Protein AF-A0A822CWB9-F1 (afdb_monomer)

Secondary structure (DSSP, 8-state):
-------SHHHHHHHHHHHHHHHHHHHHHHHHHHHHHHHHHHHHHHHHHHHHHHHHHHHHS-------------------------------------------------------PPPHHHHHHHHHHHHHHHHHHHHHHHHHHHHHHHHHHHHHHHHHHHHHHHHHHHHHHHHHHHHTB-TTT--B-HHHHHHHHHHHHHHHHHHHHHHHHHHHHHHHHHHHHHHHHHHHHHHHHTS-HHHHHHHHHHHHHHHHHHHHHHHHHHHHHHHHHHHHHHHHHHHHHHHHHHHHHHHHHHHHHHHHHHHHHHHHHHHHHHHHHHHHT-

pLDDT: mean 78.19, std 22.66, range [27.33, 98.06]

Foldseek 3Di:
DDDDDDDDDPPVVVVVVVVVVVVVVVVVVVVVVVVVVVVVVVVVVVLVVLVVVLVVVVVVPPPPDDDDDDDDDDDDDDDDDDDDDDDDDDDDDDDDDDDDDDDDDDDDPPPDPPPVDDDPVRSVVSNVVSVVVVVVVVVVVVVVVVVVVVVVVVVVVVVVVVVVVVVVVVVVLVVQQVVQQDPPPRDGNVVSNVVVVVVVVVVVVVVVVVVVVVVVVVVVVVVVVVVVVVVVVVVVCVVDVVVVVVVVVVVVVVVVVVVVVVVVVVVVVVVVVVVVVVVVVVVVVVVVVVVVVVVVVVVVVVVVVVVVVVVVVVVVVVVVVVVVVD

Mean predicted aligned error: 20.59 Å

Structure (mmCIF, N/CA/C/O backbone):
data_AF-A0A822CWB9-F1
#
_entry.id   AF-A0A822CWB9-F1
#
loop_
_atom_site.group_PDB
_atom_site.id
_atom_site.type_symbol
_atom_site.label_atom_id
_atom_site.label_alt_id
_atom_site.label_comp_id
_atom_site.label_asym_id
_atom_site.label_entity_id
_atom_site.label_seq_id
_atom_site.pdbx_PDB_ins_code
_atom_site.Cartn_x
_atom_site.Cartn_y
_atom_site.Cartn_z
_atom_site.occupancy
_atom_site.B_iso_or_equiv
_atom_site.auth_seq_id
_atom_site.auth_comp_id
_atom_site.auth_asym_id
_atom_site.auth_atom_id
_atom_site.pdbx_PDB_model_num
ATOM 1 N N . MET A 1 1 ? -15.144 106.712 17.026 1.00 40.19 1 MET A N 1
ATOM 2 C CA . MET A 1 1 ? -16.580 106.399 16.888 1.00 40.19 1 MET A CA 1
ATOM 3 C C . MET A 1 1 ? -16.705 105.141 16.053 1.00 40.19 1 MET A C 1
ATOM 5 O O . MET A 1 1 ? -16.088 105.119 14.999 1.00 40.19 1 MET A O 1
ATOM 9 N N . ALA A 1 2 ? -17.507 104.188 16.542 1.00 40.19 2 ALA A N 1
ATOM 10 C CA . ALA A 1 2 ? -18.110 103.062 15.820 1.00 40.19 2 ALA A CA 1
ATOM 11 C C . ALA A 1 2 ? -17.114 102.016 15.265 1.00 40.19 2 ALA A C 1
ATOM 13 O O . ALA A 1 2 ? -16.393 102.279 14.313 1.00 40.19 2 ALA A O 1
ATOM 14 N N . GLU A 1 3 ? -16.932 100.838 15.875 1.00 38.22 3 GLU A N 1
ATOM 15 C CA . GLU A 1 3 ? -17.938 99.770 16.052 1.00 38.22 3 GLU A CA 1
ATOM 16 C C . GLU A 1 3 ? -18.858 99.627 14.841 1.00 38.22 3 GLU A C 1
ATOM 18 O O . GLU A 1 3 ? -19.760 100.436 14.663 1.00 38.22 3 GLU A O 1
ATOM 23 N N . ALA A 1 4 ? -18.684 98.559 14.063 1.00 38.50 4 ALA A N 1
ATOM 24 C CA . ALA A 1 4 ? -19.786 97.657 13.733 1.00 38.50 4 ALA A CA 1
ATOM 25 C C . ALA A 1 4 ? -19.327 96.534 12.793 1.00 38.50 4 ALA A C 1
ATOM 27 O O . ALA A 1 4 ? -19.032 96.767 11.628 1.00 38.50 4 ALA A O 1
ATOM 28 N N . ARG A 1 5 ? -19.453 95.314 13.329 1.00 41.84 5 ARG A N 1
ATOM 29 C CA . ARG A 1 5 ? -19.978 94.110 12.662 1.00 41.84 5 ARG A CA 1
ATOM 30 C C . ARG A 1 5 ? -19.014 93.407 11.696 1.00 41.84 5 ARG A C 1
ATOM 32 O O . ARG A 1 5 ? -18.751 93.879 10.604 1.00 41.84 5 ARG A O 1
ATOM 39 N N . SER A 1 6 ? -18.365 92.307 12.095 1.00 49.97 6 SER A N 1
ATOM 40 C CA . SER A 1 6 ? -18.937 91.019 12.552 1.00 49.97 6 SER A CA 1
ATOM 41 C C . SER A 1 6 ? -19.916 90.420 11.541 1.00 49.97 6 SER A C 1
ATOM 43 O O . SER A 1 6 ? -20.782 91.122 11.035 1.00 49.97 6 SER A O 1
ATOM 45 N N . SER A 1 7 ? -19.754 89.110 11.332 1.00 46.94 7 SER A N 1
ATOM 46 C CA . SER A 1 7 ? -20.596 88.165 10.591 1.00 46.94 7 SER A CA 1
ATOM 47 C C . SER A 1 7 ? -20.609 88.284 9.063 1.00 46.94 7 SER A C 1
ATOM 49 O O . SER A 1 7 ? -21.563 88.832 8.529 1.00 46.94 7 SER A O 1
ATOM 51 N N . PHE A 1 8 ? -19.632 87.685 8.355 1.00 45.88 8 PHE A N 1
ATOM 52 C CA . PHE A 1 8 ? -19.993 86.937 7.129 1.00 45.88 8 PHE A CA 1
ATOM 53 C C . PHE A 1 8 ? -18.964 85.939 6.553 1.00 45.88 8 PHE A C 1
ATOM 55 O O . PHE A 1 8 ? -19.374 85.056 5.812 1.00 45.88 8 PHE A O 1
ATOM 62 N N . SER A 1 9 ? -17.660 85.982 6.864 1.00 46.41 9 SER A N 1
ATOM 63 C CA . SER A 1 9 ? -16.695 85.114 6.140 1.00 46.41 9 SER A CA 1
ATOM 64 C C . SER A 1 9 ? -16.386 83.749 6.780 1.00 46.41 9 SER A C 1
ATOM 66 O O . SER A 1 9 ? -15.655 82.958 6.191 1.00 46.41 9 SER A O 1
ATOM 68 N N . GLY A 1 10 ? -16.939 83.446 7.961 1.00 45.72 10 GLY A N 1
ATOM 69 C CA . GLY A 1 10 ? -16.688 82.183 8.676 1.00 45.72 10 GLY A CA 1
ATOM 70 C C . GLY A 1 10 ? -17.641 81.028 8.339 1.00 45.72 10 GLY A C 1
ATOM 71 O O . GLY A 1 10 ? -17.259 79.879 8.520 1.00 45.72 10 GLY A O 1
ATOM 72 N N . SER A 1 11 ? -18.850 81.313 7.830 1.00 48.12 11 SER A N 1
ATOM 73 C CA . SER A 1 11 ? -19.841 80.273 7.483 1.00 48.12 11 SER A CA 1
ATOM 74 C C . SER A 1 11 ? -19.450 79.557 6.197 1.00 48.12 11 SER A C 1
ATOM 76 O O . SER A 1 11 ? -19.350 78.340 6.177 1.00 48.12 11 SER A O 1
ATOM 78 N N . SER A 1 12 ? -19.095 80.314 5.153 1.00 50.25 12 SER A N 1
ATOM 79 C CA . SER A 1 12 ? -18.842 79.735 3.831 1.00 50.25 12 SER A CA 1
ATOM 80 C C . SER A 1 12 ? -17.604 78.835 3.792 1.00 50.25 12 SER A C 1
ATOM 82 O O . SER A 1 12 ? -17.641 77.816 3.124 1.00 50.25 12 SER A O 1
ATOM 84 N N . SER A 1 13 ? -16.531 79.150 4.528 1.00 49.28 13 SER A N 1
ATOM 85 C CA . SER A 1 13 ? -15.325 78.302 4.548 1.00 49.28 13 SER A CA 1
ATOM 86 C C . SER A 1 13 ? -15.520 77.032 5.388 1.00 49.28 13 SER A C 1
ATOM 88 O O . SER A 1 13 ? -15.039 75.967 5.017 1.00 49.28 13 SER A O 1
ATOM 90 N N . ALA A 1 14 ? -16.272 77.120 6.493 1.00 51.09 14 ALA A N 1
ATOM 91 C CA . ALA A 1 14 ? -16.605 75.963 7.322 1.00 51.09 14 ALA A CA 1
ATOM 92 C C . ALA A 1 14 ? -17.642 75.048 6.649 1.00 51.09 14 ALA A C 1
ATOM 94 O O . ALA A 1 14 ? -17.515 73.836 6.746 1.00 51.09 14 ALA A O 1
ATOM 95 N N . GLU A 1 15 ? -18.615 75.602 5.920 1.00 52.41 15 GLU A N 1
ATOM 96 C CA . GLU A 1 15 ? -19.582 74.842 5.114 1.00 52.41 15 GLU A CA 1
ATOM 97 C C . GLU A 1 15 ? -18.941 74.232 3.862 1.00 52.41 15 GLU A C 1
ATOM 99 O O . GLU A 1 15 ? -19.319 73.136 3.471 1.00 52.41 15 GLU A O 1
ATOM 104 N N . HIS A 1 16 ? -17.936 74.880 3.261 1.00 53.56 16 HIS A N 1
ATOM 105 C CA . HIS A 1 16 ? -17.211 74.325 2.114 1.00 53.56 16 HIS A CA 1
ATOM 106 C C . HIS A 1 16 ? -16.195 73.251 2.533 1.00 53.56 16 HIS A C 1
ATOM 108 O O . HIS A 1 16 ? -16.043 72.266 1.823 1.00 53.56 16 HIS A O 1
ATOM 114 N N . LEU A 1 17 ? -15.540 73.389 3.693 1.00 51.84 17 LEU A N 1
ATOM 115 C CA . LEU A 1 17 ? -14.699 72.334 4.279 1.00 51.84 17 LEU A CA 1
ATOM 116 C C . LEU A 1 17 ? -15.533 71.178 4.841 1.00 51.84 17 LEU A C 1
ATOM 118 O O . LEU A 1 17 ? -15.123 70.032 4.714 1.00 51.84 17 LEU A O 1
ATOM 122 N N . ALA A 1 18 ? -16.705 71.453 5.422 1.00 53.16 18 ALA A N 1
ATOM 123 C CA . ALA A 1 18 ? -17.653 70.415 5.815 1.00 53.16 18 ALA A CA 1
ATOM 124 C C . ALA A 1 18 ? -18.262 69.726 4.589 1.00 53.16 18 ALA A C 1
ATOM 126 O O . ALA A 1 18 ? -18.406 68.517 4.615 1.00 53.16 18 ALA A O 1
ATOM 127 N N . GLY A 1 19 ? -18.558 70.459 3.511 1.00 55.12 19 GLY A N 1
ATOM 128 C CA . GLY A 1 19 ? -19.025 69.908 2.238 1.00 55.12 19 GLY A CA 1
ATOM 129 C C . GLY A 1 19 ? -17.980 69.028 1.556 1.00 55.12 19 GLY A C 1
ATOM 130 O O . GLY A 1 19 ? -18.315 67.927 1.154 1.00 55.12 19 GLY A O 1
ATOM 131 N N . VAL A 1 20 ? -16.710 69.450 1.530 1.00 55.88 20 VAL A N 1
ATOM 132 C CA . VAL A 1 20 ? -15.591 68.645 1.002 1.00 55.88 20 VAL A CA 1
ATOM 133 C C . VAL A 1 20 ? -15.298 67.435 1.893 1.00 55.88 20 VAL A C 1
ATOM 135 O O . VAL A 1 20 ? -15.064 66.356 1.374 1.00 55.88 20 VAL A O 1
ATOM 138 N N . ALA A 1 21 ? -15.374 67.565 3.222 1.00 55.56 21 ALA A N 1
ATOM 139 C CA . ALA A 1 21 ? -15.230 66.424 4.131 1.00 55.56 21 ALA A CA 1
ATOM 140 C C . ALA A 1 21 ? -16.421 65.447 4.057 1.00 55.56 21 ALA A C 1
ATOM 142 O O . ALA A 1 21 ? -16.250 64.258 4.311 1.00 55.56 21 ALA A O 1
ATOM 143 N N . ASN A 1 22 ? -17.620 65.936 3.723 1.00 56.06 22 ASN A N 1
ATOM 144 C CA . ASN A 1 22 ? -18.819 65.118 3.533 1.00 56.06 22 ASN A CA 1
ATOM 145 C C . ASN A 1 22 ? -18.829 64.454 2.143 1.00 56.06 22 ASN A C 1
ATOM 147 O O . ASN A 1 22 ? -19.230 63.304 2.042 1.00 56.06 22 ASN A O 1
ATOM 151 N N . GLU A 1 23 ? -18.315 65.126 1.107 1.00 59.59 23 GLU A N 1
ATOM 152 C CA . GLU A 1 23 ? -18.051 64.546 -0.220 1.00 59.59 23 GLU A CA 1
ATOM 153 C C . GLU A 1 23 ? -16.916 63.512 -0.173 1.00 59.59 23 GLU A C 1
ATOM 155 O O . GLU A 1 23 ? -17.059 62.439 -0.744 1.00 59.59 23 GLU A O 1
ATOM 160 N N . GLU A 1 24 ? -15.825 63.763 0.562 1.00 60.03 24 GLU A N 1
ATOM 161 C CA . GLU A 1 24 ? -14.761 62.771 0.787 1.00 60.03 24 GLU A CA 1
ATOM 162 C C . GLU A 1 24 ? -15.264 61.568 1.604 1.00 60.03 24 GLU A C 1
ATOM 164 O O . GLU A 1 24 ? -14.861 60.436 1.340 1.00 60.03 24 GLU A O 1
ATOM 169 N N . ALA A 1 25 ? -16.155 61.778 2.580 1.00 62.06 25 ALA A N 1
ATOM 170 C CA . ALA A 1 25 ? -16.783 60.688 3.328 1.00 62.06 25 ALA A CA 1
ATOM 171 C C . ALA A 1 25 ? -17.739 59.857 2.451 1.00 62.06 25 ALA A C 1
ATOM 173 O O . ALA A 1 25 ? -17.701 58.625 2.521 1.00 62.06 25 ALA A O 1
ATOM 174 N N . ASP A 1 26 ? -18.531 60.511 1.596 1.00 74.06 26 ASP A N 1
ATOM 175 C CA . ASP A 1 26 ? -19.413 59.857 0.624 1.00 74.06 26 ASP A CA 1
ATOM 176 C C . ASP A 1 26 ? -18.608 59.096 -0.448 1.00 74.06 26 ASP A C 1
ATOM 178 O O . ASP A 1 26 ? -18.966 57.970 -0.796 1.00 74.06 26 ASP A O 1
ATOM 182 N N . ASP A 1 27 ? -17.482 59.640 -0.923 1.00 77.81 27 ASP A N 1
ATOM 183 C CA . ASP A 1 27 ? -16.586 58.975 -1.881 1.00 77.81 27 ASP A CA 1
ATOM 184 C C . ASP A 1 27 ? -15.899 57.745 -1.268 1.00 77.81 27 ASP A C 1
ATOM 186 O O . ASP A 1 27 ? -15.764 56.706 -1.926 1.00 77.81 27 ASP A O 1
ATOM 190 N N . VAL A 1 28 ? -15.512 57.815 0.011 1.00 82.00 28 VAL A N 1
ATOM 191 C CA . VAL A 1 28 ? -14.971 56.666 0.753 1.00 82.00 28 VAL A CA 1
ATOM 192 C C . VAL A 1 28 ? -16.037 55.582 0.940 1.00 82.00 28 VAL A C 1
ATOM 194 O O . VAL A 1 28 ? -15.739 54.398 0.752 1.00 82.00 28 VAL A O 1
ATOM 197 N N . GLU A 1 29 ? -17.281 55.947 1.265 1.00 83.31 29 GLU A N 1
ATOM 198 C CA . GLU A 1 29 ? -18.390 54.990 1.367 1.00 83.31 29 GLU A CA 1
ATOM 199 C C . GLU A 1 29 ? -18.717 54.362 -0.000 1.00 83.31 29 GLU A C 1
ATOM 201 O O . GLU A 1 29 ? -18.938 53.148 -0.104 1.00 83.31 29 GLU A O 1
ATOM 206 N N . LEU A 1 30 ? -18.663 55.155 -1.075 1.00 84.31 30 LEU A N 1
ATOM 207 C CA . LEU A 1 30 ? -18.867 54.689 -2.442 1.00 84.31 30 LEU A CA 1
ATOM 208 C C . LEU A 1 30 ? -17.771 53.705 -2.870 1.00 84.31 30 LEU A C 1
ATOM 210 O O . LEU A 1 30 ? -18.088 52.660 -3.437 1.00 84.31 30 LEU A O 1
ATOM 214 N N . HIS A 1 31 ? -16.503 53.986 -2.557 1.00 84.50 31 HIS A N 1
ATOM 215 C CA . HIS A 1 31 ? -15.379 53.083 -2.825 1.00 84.50 31 HIS A CA 1
ATOM 216 C C . HIS A 1 31 ? -15.497 51.759 -2.069 1.00 84.50 31 HIS A C 1
ATOM 218 O O . HIS A 1 31 ? -15.332 50.698 -2.670 1.00 84.50 31 HIS A O 1
ATOM 224 N N . GLN A 1 32 ? -15.860 51.790 -0.785 1.00 87.88 32 GLN A N 1
ATOM 225 C CA . GLN A 1 32 ? -16.099 50.565 -0.013 1.00 87.88 32 GLN A CA 1
ATOM 226 C C . GLN A 1 32 ? -17.244 49.734 -0.603 1.00 87.88 32 GLN A C 1
ATOM 228 O O . GLN A 1 32 ? -17.191 48.501 -0.632 1.00 87.88 32 GLN A O 1
ATOM 233 N N . ARG A 1 33 ? -18.291 50.398 -1.101 1.00 87.94 33 ARG A N 1
ATOM 234 C CA . ARG A 1 33 ? -19.424 49.729 -1.742 1.00 87.94 33 ARG A CA 1
ATOM 235 C C . ARG A 1 33 ? -19.049 49.133 -3.096 1.00 87.94 33 ARG A C 1
ATOM 237 O O . ARG A 1 33 ? -19.500 48.031 -3.400 1.00 87.94 33 ARG A O 1
ATOM 244 N N . LEU A 1 34 ? -18.216 49.824 -3.870 1.00 87.81 34 LEU A N 1
ATOM 245 C CA . LEU A 1 34 ? -17.693 49.352 -5.151 1.00 87.81 34 LEU A CA 1
ATOM 246 C C . LEU A 1 34 ? -16.812 48.112 -4.945 1.00 87.81 34 LEU A C 1
ATOM 248 O O . LEU A 1 34 ? -17.077 47.079 -5.550 1.00 87.81 34 LEU A O 1
ATOM 252 N N . GLU A 1 35 ? -15.885 48.151 -3.984 1.00 90.25 35 GLU A N 1
ATOM 253 C CA . GLU A 1 35 ? -15.027 47.010 -3.627 1.00 90.25 35 GLU A CA 1
ATOM 254 C C . GLU A 1 35 ? -15.844 45.799 -3.134 1.00 90.25 35 GLU A C 1
ATOM 256 O O . GLU A 1 35 ? -15.500 44.639 -3.377 1.00 90.25 35 GLU A O 1
ATOM 261 N N . LYS A 1 36 ? -16.957 46.043 -2.430 1.00 90.62 36 LYS A N 1
ATOM 262 C CA . LYS A 1 36 ? -17.876 44.980 -2.005 1.00 90.62 36 LYS A CA 1
ATOM 263 C C . LYS A 1 36 ? -18.602 44.344 -3.193 1.00 90.62 36 LYS A C 1
ATOM 265 O O . LYS A 1 36 ? -18.715 43.122 -3.237 1.00 90.62 36 LYS A O 1
ATOM 270 N N . ILE A 1 37 ? -19.075 45.154 -4.140 1.00 89.62 37 ILE A N 1
ATOM 271 C CA . ILE A 1 37 ? -19.736 44.673 -5.362 1.00 89.62 37 ILE A CA 1
ATOM 272 C C . ILE A 1 37 ? -18.744 43.902 -6.238 1.00 89.62 37 ILE A C 1
ATOM 274 O O . ILE A 1 37 ? -19.090 42.850 -6.763 1.00 89.62 37 ILE A O 1
ATOM 278 N N . GLU A 1 38 ? -17.506 44.376 -6.369 1.00 88.75 38 GLU A N 1
ATOM 279 C CA . GLU A 1 38 ? -16.455 43.670 -7.107 1.00 88.75 38 GLU A CA 1
ATOM 280 C C . GLU A 1 38 ? -16.164 42.296 -6.502 1.00 88.75 38 GLU A C 1
ATOM 282 O O . GLU A 1 38 ? -16.102 41.308 -7.234 1.00 88.75 38 GLU A O 1
ATOM 287 N N . ARG A 1 39 ? -16.067 42.204 -5.168 1.00 88.81 39 ARG A N 1
ATOM 288 C CA . ARG A 1 39 ? -15.940 40.916 -4.470 1.00 88.81 39 ARG A CA 1
ATOM 289 C C . ARG A 1 39 ? -17.126 39.992 -4.734 1.00 88.81 39 ARG A C 1
ATOM 291 O O . ARG A 1 39 ? -16.921 38.831 -5.068 1.00 88.81 39 ARG A O 1
ATOM 298 N N . GLU A 1 40 ? -18.349 40.507 -4.659 1.00 91.81 40 GLU A N 1
ATOM 299 C CA . GLU A 1 40 ? -19.558 39.718 -4.922 1.00 91.81 40 GLU A CA 1
ATOM 300 C C . GLU A 1 40 ? -19.624 39.218 -6.374 1.00 91.81 40 GLU A C 1
ATOM 302 O O . GLU A 1 40 ? -19.998 38.074 -6.622 1.00 91.81 40 GLU A O 1
ATOM 307 N N . ILE A 1 41 ? -19.203 40.035 -7.345 1.00 88.50 41 ILE A N 1
ATOM 308 C CA . ILE A 1 41 ? -19.089 39.612 -8.745 1.00 88.50 41 ILE A CA 1
ATOM 309 C C . ILE A 1 41 ? -18.064 38.482 -8.877 1.00 88.50 41 ILE A C 1
ATOM 311 O O . ILE A 1 41 ? -18.340 37.494 -9.556 1.00 88.50 41 ILE A O 1
ATOM 315 N N . ILE A 1 42 ? -16.905 38.588 -8.223 1.00 89.12 42 ILE A N 1
ATOM 316 C CA . ILE A 1 42 ? -15.886 37.529 -8.235 1.00 89.12 42 ILE A CA 1
ATOM 317 C C . ILE A 1 42 ? -16.464 36.224 -7.669 1.00 89.12 42 ILE A C 1
ATOM 319 O O . ILE A 1 42 ? -16.367 35.186 -8.325 1.00 89.12 42 ILE A O 1
ATOM 323 N N . ASP A 1 43 ? -17.141 36.274 -6.524 1.00 84.12 43 ASP A N 1
ATOM 324 C CA . ASP A 1 43 ? -17.728 35.088 -5.892 1.00 84.12 43 ASP A CA 1
ATOM 325 C C . ASP A 1 43 ? -18.812 34.445 -6.773 1.00 84.12 43 ASP A C 1
ATOM 327 O O . ASP A 1 43 ? -18.801 33.233 -6.997 1.00 84.12 43 ASP A O 1
ATOM 331 N N . LEU A 1 44 ? -19.705 35.254 -7.354 1.00 86.69 44 LEU A N 1
ATOM 332 C CA . LEU A 1 44 ? -20.754 34.773 -8.257 1.00 86.69 44 LEU A CA 1
ATOM 333 C C . LEU A 1 44 ? -20.187 34.210 -9.562 1.00 86.69 44 LEU A C 1
ATOM 335 O O . LEU A 1 44 ? -20.715 33.238 -10.099 1.00 86.69 44 LEU A O 1
ATOM 339 N N . THR A 1 45 ? -19.118 34.801 -10.099 1.00 86.81 45 THR A N 1
ATOM 340 C CA . THR A 1 45 ? -18.456 34.264 -11.298 1.00 86.81 45 THR A CA 1
ATOM 341 C C . THR A 1 45 ? -17.769 32.933 -11.014 1.00 86.81 45 THR A C 1
ATOM 343 O O . THR A 1 45 ? -17.858 32.026 -11.841 1.00 86.81 45 THR A O 1
ATOM 346 N N . PHE A 1 46 ? -17.156 32.776 -9.838 1.00 85.00 46 PHE A N 1
ATOM 347 C CA . PHE A 1 46 ? -16.594 31.505 -9.392 1.00 85.00 46 PHE A CA 1
ATOM 348 C C . PHE A 1 46 ? -17.684 30.440 -9.203 1.00 85.00 46 PHE A C 1
ATOM 350 O O . PHE A 1 46 ? -17.562 29.336 -9.735 1.00 85.00 46 PHE A O 1
ATOM 357 N N . GLU A 1 47 ? -18.776 30.780 -8.513 1.00 83.69 47 GLU A N 1
ATOM 358 C CA . GLU A 1 47 ? -19.925 29.890 -8.308 1.00 83.69 47 GLU A CA 1
ATOM 359 C C . GLU A 1 47 ? -20.538 29.446 -9.651 1.00 83.69 47 GLU A C 1
ATOM 361 O O . GLU A 1 47 ? -20.756 28.253 -9.874 1.00 83.69 47 GLU A O 1
ATOM 366 N N . ASN A 1 48 ? -20.746 30.381 -10.585 1.00 85.81 48 ASN A N 1
ATOM 367 C CA . ASN A 1 48 ? -21.256 30.068 -11.921 1.00 85.81 48 ASN A CA 1
ATOM 368 C C . ASN A 1 48 ? -20.317 29.140 -12.698 1.00 85.81 48 ASN A C 1
ATOM 370 O O . ASN A 1 48 ? -20.793 28.197 -13.322 1.00 85.81 48 ASN A O 1
ATOM 374 N N . ASN A 1 49 ? -19.002 29.360 -12.628 1.00 87.81 49 ASN A N 1
ATOM 375 C CA . ASN A 1 49 ? -18.022 28.508 -13.299 1.00 87.81 49 ASN A CA 1
ATOM 376 C C . ASN A 1 49 ? -18.104 27.056 -12.800 1.00 87.81 49 ASN A C 1
ATOM 378 O O . ASN A 1 49 ? -18.183 26.133 -13.607 1.00 87.81 49 ASN A O 1
ATOM 382 N N . ILE A 1 50 ? -18.181 26.857 -11.480 1.00 85.88 50 ILE A N 1
ATOM 383 C CA . ILE A 1 50 ? -18.347 25.534 -10.862 1.00 85.88 50 ILE A CA 1
ATOM 384 C C . ILE A 1 50 ? -19.627 24.845 -11.352 1.00 85.88 50 ILE A C 1
ATOM 386 O O . ILE A 1 50 ? -19.609 23.662 -11.698 1.00 85.88 50 ILE A O 1
ATOM 390 N N . PHE A 1 51 ? -20.741 25.576 -11.421 1.00 85.94 51 PHE A N 1
ATOM 391 C CA . PHE A 1 51 ? -22.006 25.017 -11.896 1.00 85.94 51 PHE A CA 1
ATOM 392 C C . PHE A 1 51 ? -22.006 24.705 -13.391 1.00 85.94 51 PHE A C 1
ATOM 394 O O . PHE A 1 51 ? -22.558 23.679 -13.795 1.00 85.94 51 PHE A O 1
ATOM 401 N N . GLU A 1 52 ? -21.388 25.550 -14.212 1.00 85.94 52 GLU A N 1
ATOM 402 C CA . GLU A 1 52 ? -21.217 25.298 -15.641 1.00 85.94 52 GLU A CA 1
ATOM 403 C C . GLU A 1 52 ? -20.351 24.059 -15.879 1.00 85.94 52 GLU A C 1
ATOM 405 O O . GLU A 1 52 ? -20.770 23.175 -16.629 1.00 85.94 52 GLU A O 1
ATOM 410 N N . LEU A 1 53 ? -19.225 23.926 -15.168 1.00 83.69 53 LEU A N 1
ATOM 411 C CA . LEU A 1 53 ? -18.357 22.750 -15.249 1.00 83.69 53 LEU A CA 1
ATOM 412 C C . LEU A 1 53 ? -19.103 21.467 -14.865 1.00 83.69 53 LEU A C 1
ATOM 414 O O . LEU A 1 53 ? -19.059 20.472 -15.594 1.00 83.69 53 LEU A O 1
ATOM 418 N N . ASN A 1 54 ? -19.847 21.501 -13.756 1.00 83.88 54 ASN A N 1
ATOM 419 C CA . ASN A 1 54 ? -20.628 20.353 -13.308 1.00 83.88 54 ASN A CA 1
ATOM 420 C C . ASN A 1 54 ? -21.694 19.959 -14.337 1.00 83.88 54 ASN A C 1
ATOM 422 O O . ASN A 1 54 ? -21.907 18.779 -14.626 1.00 83.88 54 ASN A O 1
ATOM 426 N N . LEU A 1 55 ? -22.355 20.957 -14.928 1.00 85.25 55 LEU A N 1
ATOM 427 C CA . LEU A 1 55 ? -23.369 20.748 -15.950 1.00 85.25 55 LEU A CA 1
ATOM 428 C C . LEU A 1 55 ? -22.765 20.176 -17.240 1.00 85.25 55 LEU A C 1
ATOM 430 O O . LEU A 1 55 ? -23.365 19.292 -17.848 1.00 85.25 55 LEU A O 1
ATOM 434 N N . GLU A 1 56 ? -21.600 20.653 -17.673 1.00 83.69 56 GLU A N 1
ATOM 435 C CA . GLU A 1 56 ? -20.882 20.129 -18.840 1.00 83.69 56 GLU A CA 1
ATOM 436 C C . GLU A 1 56 ? -20.415 18.684 -18.636 1.00 83.69 56 GLU A C 1
ATOM 438 O O . GLU A 1 56 ? -20.575 17.846 -19.532 1.00 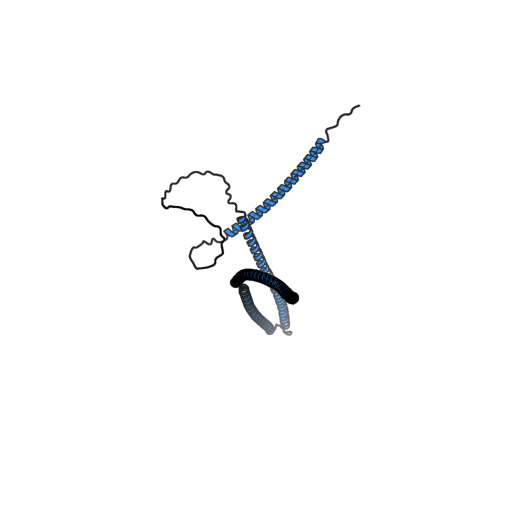83.69 56 GLU A O 1
ATOM 443 N N . ARG A 1 57 ? -19.922 18.343 -17.441 1.00 79.81 57 ARG A N 1
ATOM 444 C CA . ARG A 1 57 ? -19.577 16.956 -17.098 1.00 79.81 57 ARG A CA 1
ATOM 445 C C . ARG A 1 57 ? -20.812 16.056 -17.099 1.00 79.81 57 ARG A C 1
ATOM 447 O O . ARG A 1 57 ? -20.812 15.030 -17.769 1.00 79.81 57 ARG A O 1
ATOM 454 N N . LYS A 1 58 ? -21.920 16.476 -16.481 1.00 78.75 58 LYS A N 1
ATOM 455 C CA . LYS A 1 58 ? -23.180 15.706 -16.516 1.00 78.75 58 LYS A CA 1
ATOM 456 C C . LYS A 1 58 ? -23.790 15.586 -17.914 1.00 78.75 58 LYS A C 1
ATOM 458 O O . LYS A 1 58 ? -24.466 14.607 -18.201 1.00 78.75 58 LYS A O 1
ATOM 463 N N . LYS A 1 59 ? -23.553 16.555 -18.804 1.00 78.12 59 LYS A N 1
ATOM 464 C CA . LYS A 1 59 ? -23.934 16.460 -20.225 1.00 78.12 59 LYS A CA 1
ATOM 465 C C . LYS A 1 59 ? -23.057 15.485 -21.017 1.00 78.12 59 LYS A C 1
ATOM 467 O O . LYS A 1 59 ? -23.507 14.991 -22.047 1.00 78.12 59 LYS A O 1
ATOM 472 N N . SER A 1 60 ? -21.820 15.251 -20.579 1.00 67.44 60 SER A N 1
ATOM 473 C CA . SER A 1 60 ? -20.867 14.340 -21.226 1.00 67.44 60 SER A CA 1
ATOM 474 C C . SER A 1 60 ? -20.861 12.925 -20.633 1.00 67.44 60 SER A C 1
ATOM 476 O O . SER A 1 60 ? -20.304 12.017 -21.252 1.00 67.44 60 SER A O 1
ATOM 478 N N . GLU A 1 61 ? -21.541 12.694 -19.506 1.00 55.31 61 GLU A N 1
ATOM 479 C CA . GLU A 1 61 ? -21.890 11.348 -19.048 1.00 55.31 61 GLU A CA 1
ATOM 480 C C . GLU A 1 61 ? -22.886 10.695 -20.031 1.00 55.31 61 GLU A C 1
ATOM 482 O O . GLU A 1 61 ? -23.951 11.256 -20.308 1.00 55.31 61 GLU A O 1
ATOM 487 N N . PRO A 1 62 ? -22.582 9.511 -20.600 1.00 48.59 62 PRO A N 1
ATOM 488 C CA . PRO A 1 62 ? -23.534 8.811 -21.448 1.00 48.59 62 PRO A CA 1
ATOM 489 C C . PRO A 1 62 ? -24.763 8.409 -20.624 1.00 48.59 62 PRO A C 1
ATOM 491 O O . PRO A 1 62 ? -24.635 7.791 -19.571 1.00 48.59 62 PRO A O 1
ATOM 494 N N . ILE A 1 63 ? -25.956 8.727 -21.136 1.00 46.69 63 ILE A N 1
ATOM 495 C CA . ILE A 1 63 ? -27.251 8.308 -20.586 1.00 46.69 63 ILE A CA 1
ATOM 496 C C . ILE A 1 63 ? -27.286 6.772 -20.533 1.00 46.69 63 ILE A C 1
ATOM 498 O O . ILE A 1 63 ? -27.642 6.110 -21.510 1.00 46.69 63 ILE A O 1
ATOM 502 N N . THR A 1 64 ? -26.942 6.177 -19.395 1.00 40.91 64 THR A N 1
ATOM 503 C CA . THR A 1 64 ? -27.283 4.787 -19.100 1.00 40.91 64 THR A CA 1
ATOM 504 C C . THR A 1 64 ? -28.767 4.731 -18.769 1.00 40.91 64 THR A C 1
ATOM 506 O O . THR A 1 64 ? -29.221 5.063 -17.678 1.00 40.91 64 THR A O 1
ATOM 509 N N . VAL A 1 65 ? -29.549 4.337 -19.770 1.00 39.91 65 VAL A N 1
ATOM 510 C CA . VAL A 1 65 ? -30.975 4.035 -19.642 1.00 39.91 65 VAL A CA 1
ATOM 511 C C . VAL A 1 65 ? -31.151 2.933 -18.582 1.00 39.91 65 VAL A C 1
ATOM 513 O O . VAL A 1 65 ? -30.500 1.888 -18.698 1.00 39.91 65 VAL A O 1
ATOM 516 N N . PRO A 1 66 ? -32.012 3.098 -17.561 1.00 39.69 66 PRO A N 1
ATOM 517 C CA . PRO A 1 66 ? -32.252 2.044 -16.587 1.00 39.69 66 PRO A CA 1
ATOM 518 C C . PRO A 1 66 ? -33.074 0.941 -17.260 1.00 39.69 66 PRO A C 1
ATOM 520 O O . PRO A 1 66 ? -34.271 1.098 -17.496 1.00 39.69 66 PRO A O 1
ATOM 523 N N . THR A 1 67 ? -32.429 -0.177 -17.597 1.00 33.47 67 THR A N 1
ATOM 524 C CA . THR A 1 67 ? -33.134 -1.369 -18.084 1.00 33.47 67 THR A CA 1
ATOM 525 C C . THR A 1 67 ? -33.517 -2.224 -16.883 1.00 33.47 67 THR A C 1
ATOM 527 O O . THR A 1 67 ? -32.674 -2.715 -16.136 1.00 33.47 67 THR A O 1
ATOM 530 N N . THR A 1 68 ? -34.818 -2.370 -16.681 1.00 38.97 68 THR A N 1
ATOM 531 C CA . THR A 1 68 ? -35.455 -3.239 -15.699 1.00 38.97 68 THR A CA 1
ATOM 532 C C . THR A 1 68 ? -35.343 -4.704 -16.119 1.00 38.97 68 THR A C 1
ATOM 534 O O . THR A 1 68 ? -36.049 -5.111 -17.033 1.00 38.97 68 THR A O 1
ATOM 537 N N . THR A 1 69 ? -34.540 -5.537 -15.438 1.00 33.84 69 THR A N 1
ATOM 538 C CA . THR A 1 69 ? -34.858 -6.974 -15.233 1.00 33.84 69 THR A CA 1
ATOM 539 C C . THR A 1 69 ? -34.027 -7.625 -14.106 1.00 33.84 69 THR A C 1
ATOM 541 O O . THR A 1 69 ? -32.845 -7.901 -14.247 1.00 33.84 69 THR A O 1
ATOM 544 N N . THR A 1 70 ? -34.704 -7.839 -12.973 1.00 33.53 70 THR A N 1
ATOM 545 C CA . THR A 1 70 ? -34.703 -9.017 -12.074 1.00 33.53 70 THR A CA 1
ATOM 546 C C . THR A 1 70 ? -33.401 -9.717 -11.623 1.00 33.53 70 THR A C 1
ATOM 548 O O . THR A 1 70 ? -32.854 -10.555 -12.329 1.00 33.53 70 THR A O 1
ATOM 551 N N . ALA A 1 71 ? -33.134 -9.528 -10.321 1.00 32.16 71 ALA A N 1
ATOM 552 C CA . ALA A 1 71 ? -33.021 -10.545 -9.254 1.00 32.16 71 ALA A CA 1
ATOM 553 C C . ALA A 1 71 ? -31.741 -11.400 -9.086 1.00 32.16 71 ALA A C 1
ATOM 555 O O . ALA A 1 71 ? -31.540 -12.373 -9.802 1.00 32.16 71 ALA A O 1
ATOM 556 N N . ALA A 1 72 ? -31.011 -11.141 -7.985 1.00 31.14 72 ALA A N 1
ATOM 557 C CA . ALA A 1 72 ? -30.750 -12.096 -6.883 1.00 31.14 72 ALA A CA 1
ATOM 558 C C . ALA A 1 72 ? -30.092 -11.358 -5.677 1.00 31.14 72 ALA A C 1
ATOM 560 O O . ALA A 1 72 ? -29.010 -10.807 -5.827 1.00 31.14 72 ALA A O 1
ATOM 561 N N . VAL A 1 73 ? -30.830 -11.094 -4.581 1.00 35.16 73 VAL A N 1
ATOM 562 C CA . VAL A 1 73 ? -30.773 -11.786 -3.255 1.00 35.16 73 VAL A CA 1
ATOM 563 C C . VAL A 1 73 ? -29.524 -11.405 -2.425 1.00 35.16 73 VAL A C 1
ATOM 565 O O . VAL A 1 73 ? -28.452 -11.944 -2.652 1.00 35.16 73 VAL A O 1
ATOM 568 N N . SER A 1 74 ? -29.627 -10.372 -1.565 1.00 35.72 74 SER A N 1
ATOM 569 C CA . SER A 1 74 ? -29.705 -10.425 -0.068 1.00 35.72 74 SER A CA 1
ATOM 570 C C . SER A 1 74 ? -28.340 -10.101 0.571 1.00 35.72 74 SER A C 1
ATOM 572 O O . SER A 1 74 ? -27.335 -10.535 0.038 1.00 35.72 74 SER A O 1
ATOM 574 N N . SER A 1 75 ? -28.138 -9.382 1.682 1.00 34.03 75 SER A N 1
ATOM 575 C CA . SER A 1 75 ? -28.939 -8.828 2.795 1.00 34.03 75 SER A CA 1
ATOM 576 C C . SER A 1 75 ? -27.961 -7.988 3.652 1.00 34.03 75 SER A C 1
ATOM 578 O O . SER A 1 75 ? -26.862 -8.480 3.879 1.00 34.03 75 SER A O 1
ATOM 580 N N . SER A 1 76 ? -28.269 -6.764 4.103 1.00 33.56 76 SER A N 1
ATOM 581 C CA . SER A 1 76 ? -28.534 -6.433 5.528 1.00 33.56 76 SER A CA 1
ATOM 582 C C . SER A 1 76 ? -28.891 -4.933 5.642 1.00 33.56 76 SER A C 1
ATOM 584 O O . SER A 1 76 ? -28.226 -4.077 5.074 1.00 33.56 76 SER A O 1
ATOM 586 N N . GLN A 1 77 ? -30.088 -4.581 6.119 1.00 32.16 77 GLN A N 1
ATOM 587 C CA . GLN A 1 77 ? -30.379 -4.087 7.478 1.00 32.16 77 GLN A CA 1
ATOM 588 C C . GLN A 1 77 ? -29.423 -3.012 8.030 1.00 32.16 77 GLN A C 1
ATOM 590 O O . GLN A 1 77 ? -28.384 -3.322 8.600 1.00 32.16 77 GLN A O 1
ATOM 595 N N . ALA A 1 78 ? -29.895 -1.762 7.989 1.00 32.97 78 ALA A N 1
ATOM 596 C CA . ALA A 1 78 ? -29.547 -0.716 8.942 1.00 32.97 78 ALA A CA 1
ATOM 597 C C . ALA A 1 78 ? -30.833 -0.131 9.552 1.00 32.97 78 ALA A C 1
ATOM 599 O O . ALA A 1 78 ? -31.903 -0.113 8.944 1.00 32.97 78 ALA A O 1
ATOM 600 N N . THR A 1 79 ? -30.687 0.253 10.808 1.00 34.34 79 THR A N 1
ATOM 601 C CA . THR A 1 79 ? -31.674 0.464 11.865 1.00 34.34 79 THR A CA 1
ATOM 602 C C . THR A 1 79 ? -32.433 1.792 11.800 1.00 34.34 79 THR A C 1
ATOM 604 O O . THR A 1 79 ? -31.900 2.815 11.386 1.00 34.34 79 THR A O 1
ATOM 607 N N . THR A 1 80 ? -33.661 1.760 12.320 1.00 36.22 80 THR A N 1
ATOM 608 C CA . THR A 1 80 ? -34.551 2.889 12.660 1.00 36.22 80 THR A CA 1
ATOM 609 C C . THR A 1 80 ? -34.027 3.761 13.815 1.00 36.22 80 THR A C 1
ATOM 611 O O . THR A 1 80 ? -33.181 3.306 14.586 1.00 36.22 80 THR A O 1
ATOM 614 N N . PRO A 1 81 ? -34.615 4.957 14.025 1.00 43.94 81 PRO A N 1
ATOM 615 C CA . PRO A 1 81 ? -35.588 5.098 15.128 1.00 43.94 81 PRO A CA 1
ATOM 616 C C . PRO A 1 81 ? -36.852 5.887 14.701 1.00 43.94 81 PRO A C 1
ATOM 618 O O . PRO A 1 81 ? -36.766 6.846 13.948 1.00 43.94 81 PRO A O 1
ATOM 621 N N . THR A 1 82 ? -38.069 5.378 14.922 1.00 30.53 82 THR A N 1
ATOM 622 C CA . THR A 1 82 ? -38.940 5.466 16.124 1.00 30.53 82 THR A CA 1
ATOM 623 C C . THR A 1 82 ? -39.640 6.823 16.319 1.00 30.53 82 THR A C 1
ATOM 625 O O . THR A 1 82 ? -38.993 7.823 16.606 1.00 30.53 82 THR A O 1
ATOM 628 N N . GLY A 1 83 ? -40.982 6.807 16.250 1.00 30.45 83 GLY A N 1
ATOM 629 C CA . GLY A 1 83 ? -41.891 7.914 16.600 1.00 30.45 83 GLY A CA 1
ATOM 630 C C . GLY A 1 83 ? -43.287 7.770 15.964 1.00 30.45 83 GLY A C 1
ATOM 631 O O . GLY A 1 83 ? -43.597 8.450 14.999 1.00 30.45 83 GLY A O 1
ATOM 632 N N . SER A 1 84 ? -44.022 6.700 16.282 1.00 35.03 84 SER A N 1
ATOM 633 C CA . SER A 1 84 ? -45.306 6.723 17.015 1.00 35.03 84 SER A CA 1
ATOM 634 C C . SER A 1 84 ? -46.478 7.510 16.389 1.00 35.03 84 SER A C 1
ATOM 636 O O . SER A 1 84 ? -46.538 8.730 16.479 1.00 35.03 84 SER A O 1
ATOM 638 N N . SER A 1 85 ? -47.471 6.728 15.946 1.00 35.56 85 SER A N 1
ATOM 639 C CA . SER A 1 85 ? -48.902 6.879 16.262 1.00 35.56 85 SER A CA 1
ATOM 640 C C . SER A 1 85 ? -49.662 8.081 15.687 1.00 35.56 85 SER A C 1
ATOM 642 O O . SER A 1 85 ? -49.576 9.181 16.215 1.00 35.56 85 SER A O 1
ATOM 644 N N . GLN A 1 86 ? -50.590 7.822 14.762 1.00 36.31 86 GLN A N 1
ATOM 645 C CA . GLN A 1 86 ? -52.016 7.745 15.111 1.00 36.31 86 GLN A CA 1
ATOM 646 C C . GLN A 1 86 ? -52.870 7.314 13.911 1.00 36.31 86 GLN A C 1
ATOM 648 O O . GLN A 1 86 ? -52.678 7.756 12.781 1.00 36.31 86 GLN A O 1
ATOM 653 N N . ASP A 1 87 ? -53.800 6.414 14.224 1.00 27.33 87 ASP A N 1
ATOM 654 C CA . ASP A 1 87 ? -54.977 6.036 13.453 1.00 27.33 87 ASP A CA 1
ATOM 655 C C . ASP A 1 87 ? -55.736 7.250 12.896 1.00 27.33 87 ASP A C 1
ATOM 657 O O . ASP A 1 87 ? -55.791 8.303 13.528 1.00 27.33 87 ASP A O 1
ATOM 661 N N . LEU A 1 88 ? -56.436 7.064 11.776 1.00 35.56 88 LEU A N 1
ATOM 662 C CA . LEU A 1 88 ? -57.895 6.894 11.792 1.00 35.56 88 LEU A CA 1
ATOM 663 C C . LEU A 1 88 ? -58.451 6.848 10.354 1.00 35.56 88 LEU A C 1
ATOM 665 O O . LEU A 1 88 ? -58.420 7.815 9.603 1.00 35.56 88 LEU A O 1
ATOM 669 N N . THR A 1 89 ? -59.069 5.702 10.063 1.00 30.72 89 THR A N 1
ATOM 670 C CA . THR A 1 89 ? -60.409 5.558 9.465 1.00 30.72 89 THR A CA 1
ATOM 671 C C . THR A 1 89 ? -60.678 5.931 8.004 1.00 30.72 89 THR A C 1
ATOM 673 O O . THR A 1 89 ? -60.576 7.082 7.605 1.00 30.72 89 THR A O 1
ATOM 676 N N . ALA A 1 90 ? -61.306 4.940 7.351 1.00 31.00 90 ALA A N 1
ATOM 677 C CA . ALA A 1 90 ? -62.457 5.059 6.448 1.00 31.00 90 ALA A CA 1
ATOM 678 C C . ALA A 1 90 ? -62.200 5.673 5.061 1.00 31.00 90 ALA A C 1
ATOM 680 O O . ALA A 1 90 ? -61.437 6.604 4.890 1.00 31.00 90 ALA A O 1
ATOM 681 N N . ALA A 1 91 ? -62.865 5.283 3.984 1.00 31.64 91 ALA A N 1
ATOM 682 C CA . ALA A 1 91 ? -63.721 4.165 3.617 1.00 31.64 91 ALA A CA 1
ATOM 683 C C . ALA A 1 91 ? -64.017 4.394 2.123 1.00 31.64 91 ALA A C 1
ATOM 685 O O . ALA A 1 91 ? -64.123 5.542 1.705 1.00 31.64 91 ALA A O 1
ATOM 686 N N . GLY A 1 92 ? -64.227 3.321 1.357 1.00 31.22 92 GLY A N 1
ATOM 687 C CA . GLY A 1 92 ? -64.892 3.369 0.047 1.00 31.22 92 GLY A CA 1
ATOM 688 C C . GLY A 1 92 ? -64.039 3.970 -1.082 1.00 31.22 92 GLY A C 1
ATOM 689 O O . GLY A 1 92 ? -63.643 5.121 -1.056 1.00 31.22 92 GLY A O 1
ATOM 690 N N . GLY A 1 93 ? -63.693 3.253 -2.143 1.00 29.89 93 GLY A N 1
ATOM 691 C CA . GLY A 1 93 ? -64.545 2.313 -2.848 1.00 29.89 93 GLY A CA 1
ATOM 692 C C . GLY A 1 93 ? -65.422 3.060 -3.852 1.00 29.89 93 GLY A C 1
ATOM 693 O O . GLY A 1 93 ? -66.412 3.680 -3.486 1.00 29.89 93 GLY A O 1
ATOM 694 N N . THR A 1 94 ? -65.081 2.855 -5.124 1.00 32.12 94 THR A N 1
ATOM 695 C CA . THR A 1 94 ? -65.918 2.964 -6.330 1.00 32.12 94 THR A CA 1
ATOM 696 C C . THR A 1 94 ? -65.938 4.283 -7.118 1.00 32.12 94 THR A C 1
ATOM 698 O O . THR A 1 94 ? -66.610 5.247 -6.792 1.00 32.12 94 THR A O 1
ATOM 701 N N . SER A 1 95 ? -65.285 4.182 -8.284 1.00 31.70 95 SER A N 1
ATOM 702 C CA . SER A 1 95 ? -65.875 4.379 -9.615 1.00 31.70 95 SER A CA 1
ATOM 703 C C . SER A 1 95 ? -66.317 5.796 -9.993 1.00 31.70 95 SER A C 1
ATOM 705 O O . SER A 1 95 ? -67.336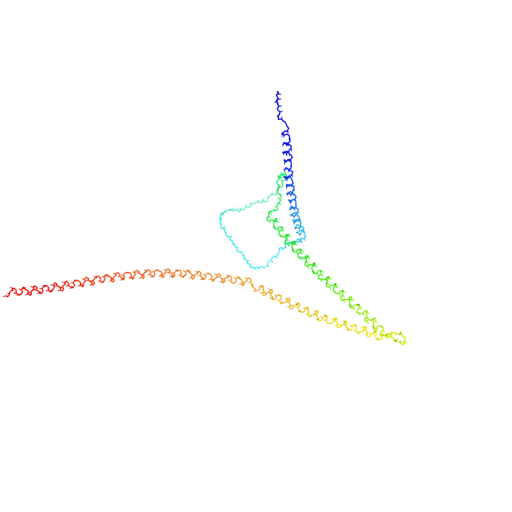 6.286 -9.522 1.00 31.70 95 SER A O 1
ATOM 707 N N . ARG A 1 96 ? -65.674 6.370 -11.017 1.00 34.28 96 ARG A N 1
ATOM 708 C CA . ARG A 1 96 ? -66.256 6.422 -12.373 1.00 34.28 96 ARG A CA 1
ATOM 709 C C . ARG A 1 96 ? -65.482 7.347 -13.314 1.00 34.28 96 ARG A C 1
ATOM 711 O O . ARG A 1 96 ? -65.271 8.516 -13.032 1.00 34.28 96 ARG A O 1
ATOM 718 N N . SER A 1 97 ? -65.210 6.769 -14.482 1.00 34.47 97 SER A N 1
ATOM 719 C CA . SER A 1 97 ? -65.303 7.351 -15.824 1.00 34.47 97 SER A CA 1
ATOM 720 C C . SER A 1 97 ? -64.533 8.632 -16.139 1.00 34.47 97 SER A C 1
ATOM 722 O O . SER A 1 97 ? -64.929 9.737 -15.772 1.00 34.47 97 SER A O 1
ATOM 724 N N . ASP A 1 98 ? -63.554 8.447 -17.022 1.00 37.78 98 ASP A N 1
ATOM 725 C CA . ASP A 1 98 ? -63.452 9.146 -18.303 1.00 37.78 98 ASP A CA 1
ATOM 726 C C . ASP A 1 98 ? -64.544 10.181 -18.591 1.00 37.78 98 ASP A C 1
ATOM 728 O O . ASP A 1 98 ? -65.721 9.852 -18.783 1.00 37.78 98 ASP A O 1
ATOM 732 N N . ARG A 1 99 ? -64.100 11.422 -18.801 1.00 40.94 99 ARG A N 1
ATOM 733 C CA . ARG A 1 99 ? -64.548 12.200 -19.956 1.00 40.94 99 ARG A CA 1
ATOM 734 C C . ARG A 1 99 ? -63.564 13.320 -20.277 1.00 40.94 99 ARG A C 1
ATOM 736 O O . ARG A 1 99 ? -63.474 14.331 -19.588 1.00 40.94 99 ARG A O 1
ATOM 743 N N . PHE A 1 100 ? -62.867 13.131 -21.393 1.00 40.34 100 PHE A N 1
ATOM 744 C CA . PHE A 1 100 ? -62.226 14.189 -22.161 1.00 40.34 100 PHE A CA 1
ATOM 745 C C . PHE A 1 100 ? -63.208 15.339 -22.419 1.00 40.34 100 PHE A C 1
ATOM 747 O O . PHE A 1 100 ? -64.245 15.145 -23.052 1.00 40.34 100 PHE A O 1
ATOM 754 N N . ALA A 1 101 ? -62.835 16.556 -22.028 1.00 38.19 101 ALA A N 1
ATOM 755 C CA . ALA A 1 101 ? -63.363 17.767 -22.641 1.00 38.19 101 ALA A CA 1
ATOM 756 C C . ALA A 1 101 ? -62.305 18.873 -22.603 1.00 38.19 101 ALA A C 1
ATOM 758 O O . ALA A 1 101 ? -62.023 19.486 -21.575 1.00 38.19 101 ALA A O 1
ATOM 759 N N . ARG A 1 102 ? -61.727 19.124 -23.780 1.00 49.75 102 ARG A N 1
ATOM 760 C CA . ARG A 1 102 ? -60.896 20.285 -24.093 1.00 49.75 102 ARG A CA 1
ATOM 761 C C . ARG A 1 102 ? -61.595 21.574 -23.649 1.00 49.75 102 ARG A C 1
ATOM 763 O O . ARG A 1 102 ? -62.620 21.942 -24.218 1.00 49.75 102 ARG A O 1
ATOM 770 N N . LYS A 1 103 ? -60.965 22.329 -22.751 1.00 40.97 103 LYS A N 1
ATOM 771 C CA . LYS A 1 103 ? -61.107 23.788 -22.690 1.00 40.97 103 LYS A CA 1
ATOM 772 C C . LYS A 1 103 ? -59.726 24.425 -22.606 1.00 40.97 103 LYS A C 1
ATOM 774 O O . LYS A 1 103 ? -59.080 24.428 -21.566 1.00 40.97 103 LYS A O 1
ATOM 779 N N . ARG A 1 104 ? -59.295 24.981 -23.743 1.00 44.31 104 ARG A N 1
ATOM 780 C CA . ARG A 1 104 ? -58.296 26.052 -23.804 1.00 44.31 104 ARG A CA 1
ATOM 781 C C . ARG A 1 104 ? -58.838 27.229 -22.987 1.00 44.31 104 ARG A C 1
ATOM 783 O O . ARG A 1 104 ? -59.751 27.911 -23.439 1.00 44.31 104 ARG A O 1
ATOM 790 N N . SER A 1 105 ? -58.244 27.458 -21.824 1.00 40.78 105 SER A N 1
ATOM 791 C CA . SER A 1 105 ? -58.332 28.703 -21.058 1.00 40.78 105 SER A CA 1
ATOM 792 C C . SER A 1 105 ? -56.889 29.109 -20.774 1.00 40.78 105 SER A C 1
ATOM 794 O O . SER A 1 105 ? -56.205 28.481 -19.983 1.00 40.78 105 SER A O 1
ATOM 796 N N . LYS A 1 106 ? -56.302 29.903 -21.669 1.00 37.16 106 LYS A N 1
ATOM 797 C CA . LYS A 1 106 ? -56.167 31.355 -21.505 1.00 37.16 106 LYS A CA 1
ATOM 798 C C . LYS A 1 106 ? -55.207 31.655 -20.353 1.00 37.16 106 LYS A C 1
ATOM 800 O O . LYS A 1 106 ? -55.584 31.645 -19.188 1.00 37.16 106 LYS A O 1
ATOM 805 N N . SER A 1 107 ? -53.960 31.883 -20.755 1.00 40.16 107 SER A N 1
ATOM 806 C CA . SER A 1 107 ? -52.858 32.394 -19.952 1.00 40.16 107 SER A CA 1
ATOM 807 C C . SER A 1 107 ? -53.334 33.474 -18.984 1.00 40.16 107 SER A C 1
ATOM 809 O O . SER A 1 107 ? -53.679 34.586 -19.390 1.00 40.16 107 SER A O 1
ATOM 811 N N . ARG A 1 108 ? -53.316 33.150 -17.695 1.00 43.22 108 ARG A N 1
ATOM 812 C CA . ARG A 1 108 ? -53.086 34.138 -16.652 1.00 43.22 108 ARG A CA 1
ATOM 813 C C . ARG A 1 108 ? -51.679 33.895 -16.145 1.00 43.22 108 ARG A C 1
ATOM 815 O O . ARG A 1 108 ? -51.436 33.028 -15.318 1.00 43.22 108 ARG A O 1
ATOM 822 N N . SER A 1 109 ? -50.768 34.646 -16.747 1.00 43.81 109 SER A N 1
ATOM 823 C CA . SER A 1 109 ? -49.449 34.970 -16.237 1.00 43.81 109 SER A CA 1
ATOM 824 C C . SER A 1 109 ? -49.592 35.565 -14.837 1.00 43.81 109 SER A C 1
ATOM 826 O O . SER A 1 109 ? -49.750 36.773 -14.672 1.00 43.81 109 SER A O 1
ATOM 828 N N . THR A 1 110 ? -49.572 34.717 -13.817 1.00 43.19 110 THR A N 1
ATOM 829 C CA . THR A 1 110 ? -49.105 35.129 -12.498 1.00 43.19 110 THR A CA 1
ATOM 830 C C . THR A 1 110 ? -47.608 34.918 -12.522 1.00 43.19 110 THR A C 1
ATOM 832 O O . THR A 1 110 ? -47.105 33.811 -12.354 1.00 43.19 110 THR A O 1
ATOM 835 N N . GLN A 1 111 ? -46.950 36.012 -12.870 1.00 44.91 111 GLN A N 1
ATOM 836 C CA . GLN A 1 111 ? -45.528 36.277 -12.824 1.00 44.91 111 GLN A CA 1
ATOM 837 C C . GLN A 1 111 ? -45.046 36.069 -11.378 1.00 44.91 111 GLN A C 1
ATOM 839 O O . GLN A 1 111 ? -44.907 37.004 -10.602 1.00 44.91 111 GLN A O 1
ATOM 844 N N . GLY A 1 112 ? -44.922 34.807 -10.990 1.00 38.84 112 GLY A N 1
ATOM 845 C CA . GLY A 1 112 ? -44.202 34.357 -9.818 1.00 38.84 112 GLY A CA 1
ATOM 846 C C . GLY A 1 112 ? -42.949 33.712 -10.359 1.00 38.84 112 GLY A C 1
ATOM 847 O O . GLY A 1 112 ? -43.025 32.678 -11.019 1.00 38.84 112 GLY A O 1
ATOM 848 N N . ASP A 1 113 ? -41.835 34.390 -10.144 1.00 44.62 113 ASP A N 1
ATOM 849 C CA . ASP A 1 113 ? -40.480 33.950 -10.424 1.00 44.62 113 ASP A CA 1
ATOM 850 C C . ASP A 1 113 ? -40.208 32.681 -9.588 1.00 44.62 113 ASP A C 1
ATOM 852 O O . ASP A 1 113 ? -39.466 32.701 -8.614 1.00 44.62 113 ASP A O 1
ATOM 856 N N . PHE A 1 114 ? -40.820 31.542 -9.931 1.00 45.41 114 PHE A N 1
ATOM 857 C CA . PHE A 1 114 ? -40.313 30.234 -9.525 1.00 45.41 114 PHE A CA 1
ATOM 858 C C . PHE A 1 114 ? -39.078 29.971 -10.376 1.00 45.41 114 PHE A C 1
ATOM 860 O O . PHE A 1 114 ? -39.027 29.049 -11.190 1.00 45.41 114 PHE A O 1
ATOM 867 N N . ARG A 1 115 ? -38.063 30.821 -10.198 1.00 54.91 115 ARG A N 1
ATOM 868 C CA . ARG A 1 115 ? -36.695 30.406 -10.432 1.00 54.91 115 ARG A CA 1
ATOM 869 C C . ARG A 1 115 ? -36.570 29.152 -9.589 1.00 54.91 115 ARG A C 1
ATOM 871 O O . ARG A 1 115 ? -36.702 29.216 -8.369 1.00 54.91 115 ARG A O 1
ATOM 878 N N . ILE A 1 116 ? -36.440 28.010 -10.248 1.00 62.09 116 ILE A N 1
ATOM 879 C CA . ILE A 1 116 ? -36.030 26.769 -9.608 1.00 62.09 116 ILE A CA 1
ATOM 880 C C . ILE A 1 116 ? -34.611 27.064 -9.121 1.00 62.09 116 ILE A C 1
ATOM 882 O O . ILE A 1 116 ? -33.638 26.891 -9.847 1.00 62.09 116 ILE A O 1
ATOM 886 N N . GLN A 1 117 ? -34.517 27.692 -7.955 1.00 70.12 117 GLN A N 1
ATOM 887 C CA . GLN A 1 117 ? -33.262 27.987 -7.300 1.00 70.12 117 GLN A CA 1
ATOM 888 C C . GLN A 1 117 ? -32.841 26.693 -6.635 1.00 70.12 117 GLN A C 1
ATOM 890 O O . GLN A 1 117 ? -33.638 26.069 -5.931 1.00 70.12 117 GLN A O 1
ATOM 895 N N . LEU A 1 118 ? -31.602 26.283 -6.886 1.00 73.44 118 LEU A N 1
ATOM 896 C CA . LEU A 1 118 ? -31.024 25.208 -6.105 1.00 73.44 118 LEU A CA 1
ATOM 897 C C . LEU A 1 118 ? -31.089 25.588 -4.631 1.00 73.44 118 LEU A C 1
ATOM 899 O O . LEU A 1 118 ? -30.762 26.719 -4.254 1.00 73.44 118 LEU A O 1
ATOM 903 N N . THR A 1 119 ? -31.506 24.632 -3.810 1.00 83.50 119 THR A N 1
ATOM 904 C CA . THR A 1 119 ? -31.401 24.787 -2.364 1.00 83.50 119 THR A CA 1
ATOM 905 C C . THR A 1 119 ? -29.928 24.930 -1.985 1.00 83.50 119 THR A C 1
ATOM 907 O O . THR A 1 119 ? -29.042 24.466 -2.704 1.00 83.50 119 THR A O 1
ATOM 910 N N . LEU A 1 120 ? -29.648 25.576 -0.851 1.00 80.75 120 LEU A N 1
ATOM 911 C CA . LEU A 1 120 ? -28.274 25.729 -0.361 1.00 80.75 120 LEU A CA 1
ATOM 912 C C . LEU A 1 120 ? -27.560 24.371 -0.250 1.00 80.75 120 LEU A C 1
ATOM 914 O O . LEU A 1 120 ? -26.397 24.267 -0.620 1.00 80.75 120 LEU A O 1
ATOM 918 N N . GLU A 1 121 ? -28.296 23.337 0.159 1.00 84.38 121 GLU A N 1
ATOM 919 C CA . GLU A 1 121 ? -27.816 21.954 0.203 1.00 84.38 121 GLU A CA 1
ATOM 920 C C . GLU A 1 121 ? -27.401 21.448 -1.184 1.00 84.38 121 GLU A C 1
ATOM 922 O O . GLU A 1 121 ? -26.280 20.996 -1.371 1.00 84.38 121 GLU A O 1
ATOM 927 N N . GLN A 1 122 ? -28.255 21.621 -2.201 1.00 84.44 122 GLN A N 1
ATOM 928 C CA . GLN A 1 122 ? -27.943 21.207 -3.573 1.00 84.44 122 GLN A CA 1
ATOM 929 C C . GLN A 1 122 ? -26.743 21.963 -4.152 1.00 84.44 122 GLN A C 1
ATOM 931 O O . GLN A 1 122 ? -25.969 21.396 -4.919 1.00 84.44 122 GLN A O 1
ATOM 936 N N . LYS A 1 123 ? -26.584 23.247 -3.811 1.00 84.81 123 LYS A N 1
ATOM 937 C CA . LYS A 1 123 ? -25.405 24.024 -4.211 1.00 84.81 123 LYS A CA 1
ATOM 938 C C . LYS A 1 123 ? -24.142 23.485 -3.549 1.00 84.81 123 LYS A C 1
ATOM 940 O O . LYS A 1 123 ? -23.130 23.335 -4.225 1.00 84.81 123 LYS A O 1
ATOM 945 N N . LEU A 1 124 ? -24.209 23.181 -2.254 1.00 85.56 124 LEU A N 1
ATOM 946 C CA . LEU A 1 124 ? -23.090 22.638 -1.491 1.00 85.56 124 LEU A CA 1
ATOM 947 C C . LEU A 1 124 ? -22.693 21.247 -2.001 1.00 85.56 124 LEU A C 1
ATOM 949 O O . LEU A 1 124 ? -21.506 20.999 -2.195 1.00 85.56 124 LEU A O 1
ATOM 953 N N . ASP A 1 125 ? -23.658 20.389 -2.332 1.00 87.56 125 ASP A N 1
ATOM 954 C CA . ASP A 1 125 ? -23.420 19.093 -2.980 1.00 87.56 125 ASP A CA 1
ATOM 955 C C . ASP A 1 125 ? -22.712 19.252 -4.334 1.00 87.56 125 ASP A C 1
ATOM 957 O O . ASP A 1 125 ? -21.751 18.546 -4.642 1.00 87.56 125 ASP A O 1
ATOM 961 N N . ILE A 1 126 ? -23.136 20.208 -5.165 1.00 87.38 126 ILE A N 1
ATOM 962 C CA . ILE A 1 126 ? -22.460 20.455 -6.447 1.00 87.38 126 ILE A CA 1
ATOM 963 C C . ILE A 1 126 ? -21.045 20.995 -6.233 1.00 87.38 126 ILE A C 1
ATOM 965 O O . ILE A 1 126 ? -20.111 20.516 -6.866 1.00 87.38 126 ILE A O 1
ATOM 969 N N . ILE A 1 127 ? -20.860 21.955 -5.326 1.00 87.38 127 ILE A N 1
ATOM 970 C CA . ILE A 1 127 ? -19.542 22.538 -5.050 1.00 87.38 127 ILE A CA 1
ATOM 971 C C . ILE A 1 127 ? -18.585 21.479 -4.501 1.00 87.38 127 ILE A C 1
ATOM 973 O O . ILE A 1 127 ? -17.441 21.401 -4.940 1.00 87.38 127 ILE A O 1
ATOM 977 N N . THR A 1 128 ? -19.038 20.651 -3.561 1.00 88.69 128 THR A N 1
ATOM 978 C CA . THR A 1 128 ? -18.225 19.579 -2.969 1.00 88.69 128 THR A CA 1
ATOM 979 C C . THR A 1 128 ? -17.855 18.520 -3.999 1.00 88.69 128 THR A C 1
ATOM 981 O O . THR A 1 128 ? -16.678 18.179 -4.108 1.00 88.69 128 THR A O 1
ATOM 984 N N . THR A 1 129 ? -18.817 18.056 -4.802 1.00 89.00 129 THR A N 1
ATOM 985 C CA . THR A 1 129 ? -18.546 17.080 -5.869 1.00 89.00 129 THR A CA 1
ATOM 986 C C . THR A 1 129 ? -17.596 17.638 -6.924 1.00 89.00 129 THR A C 1
ATOM 988 O O . THR A 1 129 ? -16.646 16.957 -7.308 1.00 89.00 129 THR A O 1
ATOM 991 N N . GLU A 1 130 ? -17.785 18.884 -7.359 1.00 87.38 130 GLU A N 1
ATOM 992 C CA . GLU A 1 130 ? -16.909 19.514 -8.346 1.00 87.38 130 GLU A CA 1
ATOM 993 C C . GLU A 1 130 ? -15.508 19.760 -7.778 1.00 87.38 130 GLU A C 1
ATOM 995 O O . GLU A 1 130 ? -14.509 19.497 -8.447 1.00 87.38 130 GLU A O 1
ATOM 1000 N N . TYR A 1 131 ? -15.410 20.176 -6.515 1.00 88.12 131 TYR A N 1
ATOM 1001 C CA . TYR A 1 131 ? -14.138 20.319 -5.814 1.00 88.12 131 TYR A CA 1
ATOM 1002 C C . TYR A 1 131 ? -13.374 18.990 -5.748 1.00 88.12 131 TYR A C 1
ATOM 1004 O O . TYR A 1 131 ? -12.182 18.941 -6.066 1.00 88.12 131 TYR A O 1
ATOM 1012 N N . GLU A 1 132 ? -14.046 17.895 -5.384 1.00 91.12 132 GLU A N 1
ATOM 1013 C CA . GLU A 1 132 ? -13.443 16.560 -5.363 1.00 91.12 132 GLU A CA 1
ATOM 1014 C C . GLU A 1 132 ? -12.990 16.115 -6.755 1.00 91.12 132 GLU A C 1
ATOM 1016 O O . GLU A 1 132 ? -11.895 15.569 -6.908 1.00 91.12 132 GLU A O 1
ATOM 1021 N N . GLN A 1 133 ? -13.778 16.402 -7.789 1.00 87.94 133 GLN A N 1
ATOM 1022 C CA . GLN A 1 133 ? -13.423 16.088 -9.169 1.00 87.94 133 GLN A CA 1
ATOM 1023 C C . GLN A 1 133 ? -12.231 16.906 -9.667 1.00 87.94 133 GLN A C 1
ATOM 1025 O O . GLN A 1 133 ? -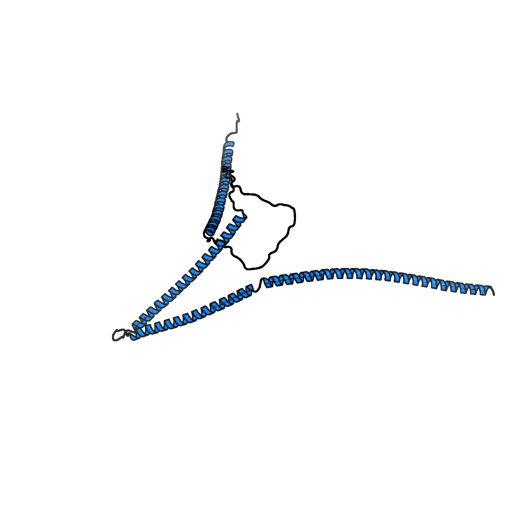11.291 16.328 -10.212 1.00 87.94 133 GLN A O 1
ATOM 1030 N N . MET A 1 134 ? -12.207 18.220 -9.432 1.00 89.31 134 MET A N 1
ATOM 1031 C CA . MET A 1 134 ? -11.066 19.078 -9.765 1.00 89.31 134 MET A CA 1
ATOM 1032 C C . MET A 1 134 ? -9.799 18.631 -9.035 1.00 89.31 134 MET A C 1
ATOM 1034 O O . MET A 1 134 ? -8.718 18.601 -9.628 1.00 89.31 134 MET A O 1
ATOM 1038 N N . ARG A 1 135 ? -9.924 18.233 -7.765 1.00 93.00 135 ARG A N 1
ATOM 1039 C CA . ARG A 1 135 ? -8.820 17.676 -6.980 1.00 93.00 135 ARG A CA 1
ATOM 1040 C C . ARG A 1 135 ? -8.317 16.357 -7.567 1.00 93.00 135 ARG A C 1
ATOM 1042 O O . ARG A 1 135 ? -7.112 16.192 -7.741 1.00 93.00 135 ARG A O 1
ATOM 1049 N N . ASN A 1 136 ? -9.216 15.442 -7.920 1.00 93.56 136 ASN A N 1
ATOM 1050 C CA . ASN A 1 136 ? -8.858 14.170 -8.550 1.00 93.56 136 ASN A CA 1
ATOM 1051 C C . ASN A 1 136 ? -8.209 14.375 -9.925 1.00 93.56 136 ASN A C 1
ATOM 1053 O O . ASN A 1 136 ? -7.233 13.705 -10.258 1.00 93.56 136 ASN A O 1
ATOM 1057 N N . GLU A 1 137 ? -8.706 15.323 -10.715 1.00 91.19 137 GLU A N 1
ATOM 1058 C CA . GLU A 1 137 ? -8.147 15.663 -12.018 1.00 91.19 137 GLU A CA 1
ATOM 1059 C C . GLU A 1 137 ? -6.761 16.301 -11.893 1.00 91.19 137 GLU A C 1
ATOM 1061 O O . GLU A 1 137 ? -5.851 15.933 -12.636 1.00 91.19 137 GLU A O 1
ATOM 1066 N N . LYS A 1 138 ? -6.575 17.202 -10.919 1.00 94.44 138 LYS A N 1
ATOM 1067 C CA . LYS A 1 138 ? -5.266 17.760 -10.571 1.00 94.44 138 LYS A CA 1
ATOM 1068 C C . LYS A 1 138 ? -4.282 16.641 -10.234 1.00 94.44 138 LYS A C 1
ATOM 1070 O O . LYS A 1 138 ? -3.258 16.545 -10.900 1.00 94.44 138 LYS A O 1
ATOM 1075 N N . ASN A 1 139 ? -4.630 15.758 -9.297 1.00 94.75 139 ASN A N 1
ATOM 1076 C CA . ASN A 1 139 ? -3.771 14.638 -8.900 1.00 94.75 139 ASN A CA 1
ATOM 1077 C C . ASN A 1 139 ? -3.463 13.710 -10.088 1.00 94.75 139 ASN A C 1
ATOM 1079 O O . ASN A 1 139 ? -2.338 13.248 -10.256 1.00 94.75 139 ASN A O 1
ATOM 1083 N N . ARG A 1 140 ? -4.451 13.454 -10.956 1.00 94.94 140 ARG A N 1
ATOM 1084 C CA . ARG A 1 140 ? -4.266 12.651 -12.173 1.00 94.94 140 ARG A CA 1
ATOM 1085 C C . ARG A 1 140 ? -3.309 13.321 -13.158 1.00 94.94 140 ARG A C 1
ATOM 1087 O O . ARG A 1 140 ? -2.482 12.629 -13.750 1.00 94.94 140 ARG A O 1
ATOM 1094 N N . ARG A 1 141 ? -3.431 14.636 -13.362 1.00 94.00 141 ARG A N 1
ATOM 1095 C CA . ARG A 1 141 ? -2.536 15.418 -14.226 1.00 94.00 141 ARG A CA 1
ATOM 1096 C C . ARG A 1 141 ? -1.122 15.468 -13.656 1.00 94.00 141 ARG A C 1
ATOM 1098 O O . ARG A 1 141 ? -0.186 15.245 -14.415 1.00 94.00 141 ARG A O 1
ATOM 1105 N N . GLU A 1 142 ? -0.977 15.670 -12.349 1.00 96.00 142 GLU A N 1
ATOM 1106 C CA . GLU A 1 142 ? 0.311 15.626 -11.647 1.00 96.00 142 GLU A CA 1
ATOM 1107 C C . GLU A 1 142 ? 0.981 14.259 -11.829 1.00 96.00 142 GLU A C 1
ATOM 1109 O O . GLU A 1 142 ? 2.069 14.195 -12.395 1.00 96.00 142 GLU A O 1
ATOM 1114 N N . ALA A 1 143 ? 0.285 13.159 -11.522 1.00 95.00 143 ALA A N 1
ATOM 1115 C CA . ALA A 1 143 ? 0.816 11.806 -11.699 1.00 95.00 143 ALA A CA 1
ATOM 1116 C C . ALA A 1 143 ? 1.153 11.465 -13.165 1.00 95.00 143 ALA A C 1
ATOM 1118 O O . ALA A 1 143 ? 2.079 10.702 -13.438 1.00 95.00 143 ALA A O 1
ATOM 1119 N N . ALA A 1 144 ? 0.399 11.995 -14.134 1.00 94.94 144 ALA A N 1
ATOM 1120 C CA . ALA A 1 144 ? 0.713 11.823 -15.552 1.00 94.94 144 ALA A CA 1
ATOM 1121 C C . ALA A 1 144 ? 1.950 12.633 -15.968 1.00 94.94 144 ALA A C 1
ATOM 1123 O O . ALA A 1 144 ? 2.765 12.139 -16.748 1.00 94.94 144 ALA A O 1
ATOM 1124 N N . SER A 1 145 ? 2.091 13.856 -15.450 1.00 95.88 145 SER A N 1
ATOM 1125 C CA . SER A 1 145 ? 3.253 14.705 -15.708 1.00 95.88 145 SER A CA 1
ATOM 1126 C C . SER A 1 145 ? 4.523 14.139 -15.082 1.00 95.88 145 SER A C 1
ATOM 1128 O O . SER A 1 145 ? 5.530 14.076 -15.772 1.00 95.88 145 SER A O 1
ATOM 1130 N N . GLU A 1 146 ? 4.455 13.630 -13.852 1.00 95.69 146 GLU A N 1
ATOM 1131 C CA . GLU A 1 146 ? 5.572 12.992 -13.151 1.00 95.69 146 GLU A CA 1
ATOM 1132 C C . GLU A 1 146 ? 6.071 11.773 -13.928 1.00 95.69 146 GLU A C 1
ATOM 1134 O O . GLU A 1 146 ? 7.222 11.739 -14.344 1.00 95.69 146 GLU A O 1
ATOM 1139 N N . LYS A 1 147 ? 5.168 10.860 -14.315 1.00 95.62 147 LYS A N 1
ATOM 1140 C CA . LYS A 1 147 ? 5.518 9.728 -15.193 1.00 95.62 147 LYS A CA 1
ATOM 1141 C C . LYS A 1 147 ? 6.167 10.165 -16.503 1.00 95.62 147 LYS A C 1
ATOM 1143 O O . LYS A 1 147 ? 6.996 9.439 -17.051 1.00 95.62 147 LYS A O 1
ATOM 1148 N N . LYS A 1 148 ? 5.741 11.303 -17.062 1.00 96.25 148 LYS A N 1
ATOM 1149 C CA . LYS A 1 148 ? 6.314 11.807 -18.310 1.00 96.25 148 LYS A CA 1
ATOM 1150 C C . LYS A 1 148 ? 7.693 12.422 -18.092 1.00 96.25 148 LYS A C 1
ATOM 1152 O O . LYS A 1 148 ? 8.546 12.241 -18.957 1.00 96.25 148 LYS A O 1
ATOM 1157 N N . ILE A 1 149 ? 7.899 13.116 -16.976 1.00 97.00 149 ILE A N 1
ATOM 1158 C CA . ILE A 1 149 ? 9.201 13.635 -16.555 1.00 97.00 149 ILE A CA 1
ATOM 1159 C C . ILE A 1 149 ? 10.161 12.463 -16.359 1.00 97.00 149 ILE A C 1
ATOM 1161 O O . ILE A 1 149 ? 11.163 12.418 -17.063 1.00 97.00 149 ILE A O 1
ATOM 1165 N N . ASP A 1 150 ? 9.790 11.460 -15.562 1.00 96.44 150 ASP A N 1
ATOM 1166 C CA . ASP A 1 150 ? 10.604 10.260 -15.328 1.00 96.44 150 ASP A CA 1
ATOM 1167 C C . ASP A 1 150 ? 10.984 9.560 -16.641 1.00 96.44 150 ASP A C 1
ATOM 1169 O O . ASP A 1 150 ? 12.117 9.119 -16.837 1.00 96.44 150 ASP A O 1
ATOM 1173 N N . GLN A 1 151 ? 10.034 9.464 -17.581 1.00 96.12 151 GLN A N 1
ATOM 1174 C CA . GLN A 1 151 ? 10.301 8.891 -18.896 1.00 96.12 151 GLN A CA 1
ATOM 1175 C C . GLN A 1 151 ? 11.316 9.725 -19.684 1.00 96.12 151 GLN A C 1
ATOM 1177 O O . GLN A 1 151 ? 12.231 9.162 -20.274 1.00 96.12 151 GLN A O 1
ATOM 1182 N N . LEU A 1 152 ? 11.149 11.049 -19.724 1.00 96.62 152 LEU A N 1
ATOM 1183 C CA . LEU A 1 152 ? 12.058 11.934 -20.452 1.00 96.62 152 LEU A CA 1
ATOM 1184 C C . LEU A 1 152 ? 13.455 11.960 -19.826 1.00 96.62 152 LEU A C 1
ATOM 1186 O O . LEU A 1 152 ? 14.434 11.992 -20.565 1.00 96.62 152 LEU A O 1
ATOM 1190 N N . GLU A 1 153 ? 13.555 11.914 -18.499 1.00 97.00 153 GLU A N 1
ATOM 1191 C CA . GLU A 1 153 ? 14.828 11.791 -17.786 1.00 97.00 153 GLU A CA 1
ATOM 1192 C C . GLU A 1 153 ? 15.516 10.466 -18.130 1.00 97.00 153 GLU A C 1
ATOM 1194 O O . GLU A 1 153 ? 16.673 10.466 -18.548 1.00 97.00 153 GLU A O 1
ATOM 1199 N N . SER A 1 154 ? 14.784 9.348 -18.080 1.00 96.81 154 SER A N 1
ATOM 1200 C CA . SER A 1 154 ? 15.311 8.041 -18.487 1.00 96.81 154 SER A CA 1
ATOM 1201 C C . SER A 1 154 ? 15.741 8.009 -19.959 1.00 96.81 154 SER A C 1
ATOM 1203 O O . SER A 1 154 ? 16.748 7.375 -20.280 1.00 96.81 154 SER A O 1
ATOM 1205 N N . ASP A 1 155 ? 14.987 8.644 -20.859 1.00 95.31 155 ASP A N 1
ATOM 1206 C CA . ASP A 1 155 ? 15.321 8.713 -22.285 1.00 95.31 155 ASP A CA 1
ATOM 1207 C C . ASP A 1 155 ? 16.578 9.571 -22.508 1.00 95.31 155 ASP A C 1
ATOM 1209 O O . ASP A 1 155 ? 17.440 9.204 -23.306 1.00 95.31 155 ASP A O 1
ATOM 1213 N N . ALA A 1 156 ? 16.720 10.686 -21.783 1.00 96.19 156 ALA A N 1
ATOM 1214 C CA . ALA A 1 156 ? 17.901 11.545 -21.845 1.00 96.19 156 ALA A CA 1
ATOM 1215 C C . ALA A 1 156 ? 19.158 10.819 -21.342 1.00 96.19 156 ALA A C 1
ATOM 1217 O O . ALA A 1 156 ? 20.177 10.810 -22.033 1.00 96.19 156 ALA A O 1
ATOM 1218 N N . GLU A 1 157 ? 19.074 10.138 -20.195 1.00 95.69 157 GLU A N 1
ATOM 1219 C CA . GLU A 1 157 ? 20.169 9.310 -19.678 1.00 95.69 157 GLU A CA 1
ATOM 1220 C C . GLU A 1 157 ? 20.551 8.194 -20.660 1.00 95.69 157 GLU A C 1
ATOM 1222 O O . GLU A 1 157 ? 21.736 7.922 -20.874 1.00 95.69 157 GLU A O 1
ATOM 1227 N N . TRP A 1 158 ? 19.557 7.555 -21.287 1.00 94.62 158 TRP A N 1
ATOM 1228 C CA . TRP A 1 158 ? 19.797 6.528 -22.297 1.00 94.62 158 TRP A CA 1
ATOM 1229 C C . TRP A 1 158 ? 20.534 7.091 -23.517 1.00 94.62 158 TRP A C 1
ATOM 1231 O O . TRP A 1 158 ? 21.523 6.498 -23.951 1.00 94.62 158 TRP A O 1
ATOM 1241 N N . ILE A 1 159 ? 20.102 8.247 -24.034 1.00 96.00 159 ILE A N 1
ATOM 1242 C CA . ILE A 1 159 ? 20.764 8.928 -25.155 1.00 96.00 159 ILE A CA 1
ATOM 1243 C C . ILE A 1 159 ? 22.213 9.269 -24.796 1.00 96.00 159 ILE A C 1
ATOM 1245 O O . ILE A 1 159 ? 23.110 9.002 -25.594 1.00 96.00 159 ILE A O 1
ATOM 1249 N N . ASP A 1 160 ? 22.470 9.800 -23.601 1.00 96.38 160 ASP A N 1
ATOM 1250 C CA . ASP A 1 160 ? 23.822 10.155 -23.160 1.00 96.38 160 ASP A CA 1
ATOM 1251 C C . ASP A 1 160 ? 24.754 8.939 -23.075 1.00 96.38 160 ASP A C 1
ATOM 1253 O O . ASP A 1 160 ? 25.934 9.017 -23.436 1.00 96.38 160 ASP A O 1
ATOM 1257 N N . ILE A 1 161 ? 24.246 7.804 -22.590 1.00 94.19 161 ILE A N 1
ATOM 1258 C CA . ILE A 1 161 ? 25.001 6.546 -22.549 1.00 94.19 161 ILE A CA 1
ATOM 1259 C C . ILE A 1 161 ? 25.274 6.045 -23.970 1.00 94.19 161 ILE A C 1
ATOM 1261 O O . ILE A 1 161 ? 26.401 5.650 -24.270 1.00 94.19 161 ILE A O 1
ATOM 1265 N N . GLU A 1 162 ? 24.273 6.086 -24.847 1.00 94.38 162 GLU A N 1
ATOM 1266 C CA . GLU A 1 162 ? 24.385 5.605 -26.223 1.00 94.38 162 GLU A CA 1
ATOM 1267 C C . GLU A 1 162 ? 25.357 6.469 -27.045 1.00 94.38 162 GLU A C 1
ATOM 1269 O O . GLU A 1 162 ? 26.184 5.933 -27.7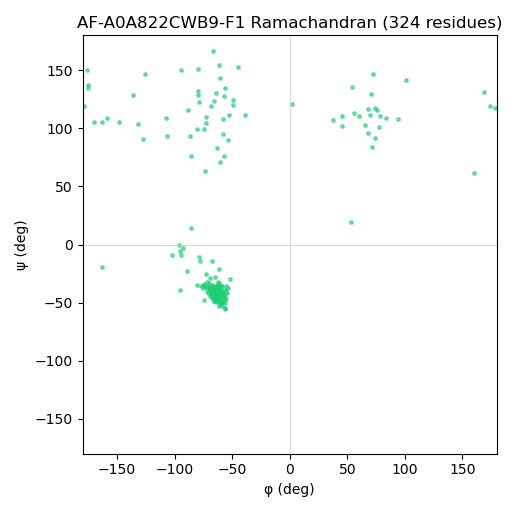82 1.00 94.38 162 GLU A O 1
ATOM 1274 N N . ILE A 1 163 ? 25.340 7.798 -26.874 1.00 95.56 163 ILE A N 1
ATOM 1275 C CA . ILE A 1 163 ? 26.318 8.707 -27.493 1.00 95.56 163 ILE A CA 1
ATOM 1276 C C . ILE A 1 163 ? 27.738 8.319 -27.071 1.00 95.56 163 ILE A C 1
ATOM 1278 O O . ILE A 1 163 ? 28.602 8.144 -27.932 1.00 95.56 163 ILE A O 1
ATOM 1282 N N . LYS A 1 164 ? 27.979 8.115 -25.769 1.00 95.31 164 LYS A N 1
ATOM 1283 C CA . LYS A 1 164 ? 29.297 7.700 -25.259 1.00 95.31 164 LYS A CA 1
ATOM 1284 C C . LYS A 1 164 ? 29.730 6.340 -25.813 1.00 95.31 164 LYS A C 1
ATOM 1286 O O . LYS A 1 164 ? 30.901 6.175 -26.163 1.00 95.31 164 LYS A O 1
ATOM 1291 N N . ASP A 1 165 ? 28.812 5.376 -25.924 1.00 91.75 165 ASP A N 1
ATOM 1292 C CA . ASP A 1 165 ? 29.104 4.069 -26.532 1.00 91.75 165 ASP A CA 1
ATOM 1293 C C . ASP A 1 165 ? 29.460 4.215 -28.019 1.00 91.75 165 ASP A C 1
ATOM 1295 O O . ASP A 1 165 ? 30.442 3.632 -28.482 1.00 91.75 165 ASP A O 1
ATOM 1299 N N . PHE A 1 166 ? 28.733 5.054 -28.768 1.00 93.44 166 PHE A N 1
ATOM 1300 C CA . PHE A 1 166 ? 29.035 5.344 -30.171 1.00 93.44 166 PHE A CA 1
ATOM 1301 C C . PHE A 1 166 ? 30.384 6.042 -30.362 1.00 93.44 166 PHE A C 1
ATOM 1303 O O . PHE A 1 166 ? 31.142 5.657 -31.256 1.00 93.44 166 PHE A O 1
ATOM 1310 N N . GLU A 1 167 ? 30.714 7.033 -29.537 1.00 95.94 167 GLU A N 1
ATOM 1311 C CA . GLU A 1 167 ? 32.009 7.715 -29.584 1.00 95.94 167 GLU A CA 1
ATOM 1312 C C . GLU A 1 167 ? 33.159 6.739 -29.308 1.00 95.94 167 GLU A C 1
ATOM 1314 O O . GLU A 1 167 ? 34.106 6.656 -30.098 1.00 95.94 167 GLU A O 1
ATOM 1319 N N . SER A 1 168 ? 33.043 5.931 -28.247 1.00 93.88 168 SER A N 1
ATOM 1320 C CA . SER A 1 168 ? 34.028 4.894 -27.915 1.00 93.88 168 SER A CA 1
ATOM 1321 C C . SER A 1 168 ? 34.183 3.891 -29.059 1.00 93.88 168 SER A C 1
ATOM 1323 O O . SER A 1 168 ? 35.292 3.583 -29.501 1.00 93.88 168 SER A O 1
ATOM 1325 N N . ALA A 1 169 ? 33.064 3.443 -29.620 1.00 92.06 169 ALA A N 1
ATOM 1326 C CA . ALA A 1 169 ? 33.018 2.542 -30.757 1.00 92.06 169 ALA A CA 1
ATOM 1327 C C . ALA A 1 169 ? 33.720 3.084 -32.010 1.00 92.06 169 ALA A C 1
ATOM 1329 O O . ALA A 1 169 ? 34.387 2.323 -32.716 1.00 92.06 169 ALA A O 1
ATOM 1330 N N . ILE A 1 170 ? 33.561 4.375 -32.312 1.00 93.94 170 ILE A N 1
ATOM 1331 C CA . ILE A 1 170 ? 34.236 5.023 -33.442 1.00 93.94 170 ILE A CA 1
ATOM 1332 C C . ILE A 1 170 ? 35.743 5.061 -33.192 1.00 93.94 170 ILE A C 1
ATOM 1334 O O . ILE A 1 170 ? 36.515 4.691 -34.078 1.00 93.94 170 ILE A O 1
ATOM 1338 N N . VAL A 1 171 ? 36.171 5.456 -31.990 1.00 95.19 171 VAL A N 1
ATOM 1339 C CA . VAL A 1 171 ? 37.594 5.503 -31.619 1.00 95.19 171 VAL A CA 1
ATOM 1340 C C . VAL A 1 171 ? 38.233 4.114 -31.718 1.00 95.19 171 VAL A C 1
ATOM 1342 O O . VAL A 1 171 ? 39.301 3.960 -32.319 1.00 95.19 171 VAL A O 1
ATOM 1345 N N . GLU A 1 172 ? 37.570 3.081 -31.200 1.00 93.25 172 GLU A N 1
ATOM 1346 C CA . GLU A 1 172 ? 38.028 1.692 -31.292 1.00 93.25 172 GLU A CA 1
ATOM 1347 C C . GLU A 1 172 ? 38.104 1.192 -32.736 1.00 93.25 172 GLU A C 1
ATOM 1349 O O . GLU A 1 172 ? 39.074 0.529 -33.122 1.00 93.25 172 GLU A O 1
ATOM 1354 N N . PHE A 1 173 ? 37.111 1.531 -33.560 1.00 94.12 173 PHE A N 1
ATOM 1355 C CA . PHE A 1 173 ? 37.117 1.172 -34.972 1.00 94.12 173 PHE A CA 1
ATOM 1356 C C . PHE A 1 173 ? 38.259 1.862 -35.725 1.00 94.12 173 PHE A C 1
ATOM 1358 O O . PHE A 1 173 ? 38.979 1.202 -36.472 1.00 94.12 173 PHE A O 1
ATOM 1365 N N . LEU A 1 174 ? 38.482 3.162 -35.507 1.00 93.81 174 LEU A N 1
ATOM 1366 C CA . LEU A 1 174 ? 39.581 3.904 -36.132 1.00 93.81 174 LEU A CA 1
ATOM 1367 C C . LEU A 1 174 ? 40.946 3.337 -35.725 1.00 93.81 174 LEU A C 1
ATOM 1369 O O . LEU A 1 174 ? 41.808 3.137 -36.583 1.00 93.81 174 LEU A O 1
ATOM 1373 N N . LYS A 1 175 ? 41.122 2.989 -34.446 1.00 93.00 175 LYS A N 1
ATOM 1374 C CA . LYS A 1 175 ? 42.325 2.302 -33.953 1.00 93.00 175 LYS A CA 1
ATOM 1375 C C . LYS A 1 175 ? 42.527 0.951 -34.643 1.00 93.00 175 LYS A C 1
ATOM 1377 O O . LYS A 1 175 ? 43.638 0.615 -35.058 1.00 93.00 175 LYS A O 1
ATOM 1382 N N . THR A 1 176 ? 41.451 0.185 -34.795 1.00 92.31 176 THR A N 1
ATOM 1383 C CA . THR A 1 176 ? 41.487 -1.115 -35.469 1.00 92.31 176 THR A CA 1
ATOM 1384 C C . THR A 1 176 ? 41.820 -0.962 -36.949 1.00 92.31 176 THR A C 1
ATOM 1386 O O . THR A 1 176 ? 42.668 -1.696 -37.459 1.00 92.31 176 THR A O 1
ATOM 1389 N N . LYS A 1 177 ? 41.226 0.024 -37.626 1.00 91.06 177 LYS A N 1
ATOM 1390 C CA . LYS A 1 177 ? 41.514 0.373 -39.020 1.00 91.06 177 LYS A CA 1
ATOM 1391 C C . LYS A 1 177 ? 42.993 0.685 -39.217 1.00 91.06 177 LYS A C 1
ATOM 1393 O O . LYS A 1 177 ? 43.606 0.076 -40.087 1.00 91.06 177 LYS A O 1
ATOM 1398 N N . GLU A 1 178 ? 43.571 1.547 -38.384 1.00 90.00 178 GLU A N 1
ATOM 1399 C CA . GLU A 1 178 ? 44.996 1.895 -38.451 1.00 90.00 178 GLU A CA 1
ATOM 1400 C C . GLU A 1 178 ? 45.885 0.654 -38.256 1.00 90.00 178 GLU A C 1
ATOM 1402 O O . GLU A 1 178 ? 46.787 0.383 -39.044 1.00 90.00 178 GLU A O 1
ATOM 1407 N N . SER A 1 179 ? 45.560 -0.195 -37.273 1.00 89.75 179 SER A N 1
ATOM 1408 C CA . SER A 1 179 ? 46.279 -1.458 -37.031 1.00 89.75 179 SER A C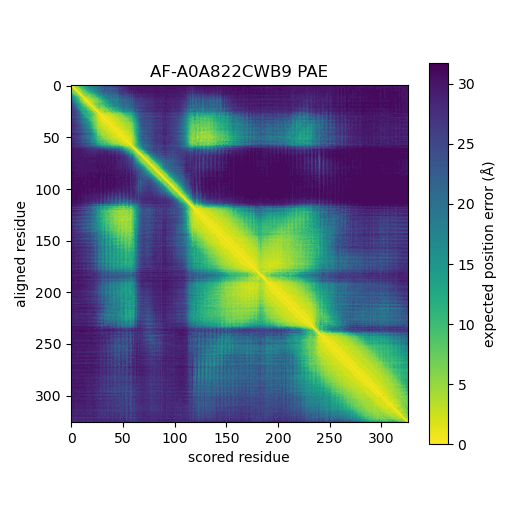A 1
ATOM 1409 C C . SER A 1 179 ? 46.114 -2.514 -38.139 1.00 89.75 179 SER A C 1
ATOM 1411 O O . SER A 1 179 ? 46.834 -3.525 -38.166 1.00 89.75 179 SER A O 1
ATOM 1413 N N . SER A 1 180 ? 45.138 -2.309 -39.025 1.00 89.75 180 SER A N 1
ATOM 1414 C CA . SER A 1 180 ? 44.800 -3.209 -40.125 1.00 89.75 180 SER A CA 1
ATOM 1415 C C . SER A 1 180 ? 45.460 -2.805 -41.438 1.00 89.75 180 SER A C 1
ATOM 1417 O O . SER A 1 180 ? 45.361 -3.561 -42.396 1.00 89.75 180 SER A O 1
ATOM 1419 N N . ILE A 1 181 ? 46.159 -1.670 -41.503 1.00 89.75 181 ILE A N 1
ATOM 1420 C CA . ILE A 1 181 ? 46.935 -1.279 -42.682 1.00 89.75 181 ILE A CA 1
ATOM 1421 C C . ILE A 1 181 ? 48.263 -2.048 -42.678 1.00 89.75 181 ILE A C 1
ATOM 1423 O O . ILE A 1 181 ? 49.045 -1.979 -41.727 1.00 89.75 181 ILE A O 1
ATOM 1427 N N . ASP A 1 182 ? 48.534 -2.797 -43.746 1.00 86.31 182 ASP A N 1
ATOM 1428 C CA . ASP A 1 182 ? 49.835 -3.430 -43.951 1.00 86.31 182 ASP A CA 1
ATOM 1429 C C . ASP A 1 182 ? 50.892 -2.349 -44.219 1.00 86.31 182 ASP A C 1
ATOM 1431 O O . ASP A 1 182 ? 50.818 -1.613 -45.202 1.00 86.31 182 ASP A O 1
ATOM 1435 N N . LYS A 1 183 ? 51.910 -2.278 -43.356 1.00 85.81 183 LYS A N 1
ATOM 1436 C CA . LYS A 1 183 ? 52.980 -1.270 -43.405 1.00 85.81 183 LYS A CA 1
ATOM 1437 C C . LYS A 1 183 ? 53.803 -1.311 -44.695 1.00 85.81 183 LYS A C 1
ATOM 1439 O O . LYS A 1 183 ? 54.459 -0.327 -45.010 1.00 85.81 183 LYS A O 1
ATOM 1444 N N . ARG A 1 184 ? 53.807 -2.439 -45.416 1.00 83.19 184 ARG A N 1
ATOM 1445 C CA . ARG A 1 184 ? 54.588 -2.603 -46.653 1.00 83.19 184 ARG A CA 1
ATOM 1446 C C . ARG A 1 184 ? 53.776 -2.318 -47.913 1.00 83.19 184 ARG A C 1
ATOM 1448 O O . ARG A 1 184 ? 54.315 -1.770 -48.867 1.00 83.19 184 ARG A O 1
ATOM 1455 N N . THR A 1 185 ? 52.510 -2.732 -47.949 1.00 83.88 185 THR A N 1
ATOM 1456 C CA . THR A 1 185 ? 51.652 -2.582 -49.140 1.00 83.88 185 THR A CA 1
ATOM 1457 C C . THR A 1 185 ? 50.662 -1.426 -49.040 1.00 83.88 185 THR A C 1
ATOM 1459 O O . THR A 1 185 ? 50.015 -1.111 -50.036 1.00 83.88 185 THR A O 1
ATOM 1462 N N . HIS A 1 186 ? 50.529 -0.806 -47.862 1.00 81.94 186 HIS A N 1
ATOM 1463 C CA . HIS A 1 186 ? 49.523 0.208 -47.532 1.00 81.94 186 HIS A CA 1
ATOM 1464 C C . HIS A 1 186 ? 48.074 -0.228 -47.817 1.00 81.94 186 HIS A C 1
ATOM 1466 O O . HIS A 1 186 ? 47.170 0.601 -47.913 1.00 81.94 186 HIS A O 1
ATOM 1472 N N . LYS A 1 187 ? 47.828 -1.539 -47.933 1.00 88.44 187 LYS A N 1
ATOM 1473 C CA . LYS A 1 187 ? 46.494 -2.120 -48.121 1.00 88.44 187 LYS A CA 1
ATOM 1474 C C . LYS A 1 187 ? 45.897 -2.522 -46.778 1.00 88.44 187 LYS A C 1
ATOM 1476 O O . LYS A 1 187 ? 46.617 -2.892 -45.855 1.00 88.44 187 LYS A O 1
ATOM 1481 N N . ILE A 1 188 ? 44.572 -2.474 -46.683 1.00 86.19 188 ILE A N 1
ATOM 1482 C CA . ILE A 1 188 ? 43.840 -2.902 -45.488 1.00 86.19 188 ILE A CA 1
ATOM 1483 C C . ILE A 1 188 ? 43.726 -4.431 -45.478 1.00 86.19 188 ILE A C 1
ATOM 1485 O O . ILE A 1 188 ? 43.330 -5.047 -46.467 1.00 86.19 188 ILE A O 1
ATOM 1489 N N . ILE A 1 189 ? 44.042 -5.036 -44.337 1.00 91.19 189 ILE A N 1
ATOM 1490 C CA . ILE A 1 189 ? 43.857 -6.455 -44.043 1.00 91.19 189 ILE A CA 1
ATOM 1491 C C . ILE A 1 189 ? 42.388 -6.668 -43.662 1.00 91.19 189 ILE A C 1
ATOM 1493 O O . ILE A 1 189 ? 41.995 -6.411 -42.523 1.00 91.19 189 ILE A O 1
ATOM 1497 N N . GLY A 1 190 ? 41.580 -7.139 -44.616 1.00 87.94 190 GLY A N 1
ATOM 1498 C CA . GLY A 1 190 ? 40.140 -7.362 -44.426 1.00 87.94 190 GLY A CA 1
ATOM 1499 C C . GLY A 1 190 ? 39.810 -8.284 -43.248 1.00 87.94 190 GLY A C 1
ATOM 1500 O O . GLY A 1 190 ? 38.931 -7.966 -42.459 1.00 87.94 190 GLY A O 1
ATOM 1501 N N . GLU A 1 191 ? 40.596 -9.345 -43.035 1.00 91.06 191 GLU A N 1
ATOM 1502 C CA . GLU A 1 191 ? 40.364 -10.315 -41.952 1.00 91.06 191 GLU A CA 1
ATOM 1503 C C . GLU A 1 191 ? 40.362 -9.674 -40.551 1.00 91.06 191 GLU A C 1
ATOM 1505 O O . GLU A 1 191 ? 39.593 -10.074 -39.678 1.00 91.06 191 GLU A O 1
ATOM 1510 N N . LYS A 1 192 ? 41.198 -8.652 -40.317 1.00 88.88 192 LYS A N 1
ATOM 1511 C CA . LYS A 1 192 ? 41.228 -7.941 -39.028 1.00 88.88 192 LYS A CA 1
ATOM 1512 C C . LYS A 1 192 ? 39.976 -7.090 -38.814 1.00 88.88 192 LYS A C 1
ATOM 1514 O O . LYS A 1 192 ? 39.480 -7.013 -37.693 1.00 88.88 192 LYS A O 1
ATOM 1519 N N . ILE A 1 193 ? 39.462 -6.483 -39.882 1.00 91.12 193 ILE A N 1
ATOM 1520 C CA . ILE A 1 193 ? 38.222 -5.702 -39.852 1.00 91.12 193 ILE A CA 1
ATOM 1521 C C . ILE A 1 193 ? 37.018 -6.627 -39.639 1.00 91.12 193 ILE A C 1
ATOM 1523 O O . ILE A 1 193 ? 36.186 -6.352 -38.776 1.00 91.12 193 ILE A O 1
ATOM 1527 N N . ASP A 1 194 ? 36.969 -7.759 -40.343 1.00 92.75 194 ASP A N 1
ATOM 1528 C CA . ASP A 1 194 ? 35.920 -8.770 -40.167 1.00 92.75 194 ASP A CA 1
ATOM 1529 C C . ASP A 1 194 ? 35.926 -9.344 -38.749 1.00 92.75 194 ASP A C 1
ATOM 1531 O O . ASP A 1 194 ? 34.873 -9.509 -38.130 1.00 92.75 194 ASP A O 1
ATOM 1535 N N . ARG A 1 195 ? 37.113 -9.606 -38.188 1.00 93.38 195 ARG A N 1
ATOM 1536 C CA . ARG A 1 195 ? 37.249 -10.067 -36.802 1.00 93.38 195 ARG A CA 1
ATOM 1537 C C . ARG A 1 195 ? 36.678 -9.055 -35.809 1.00 93.38 195 ARG A C 1
ATOM 1539 O O . ARG A 1 195 ? 35.917 -9.458 -34.936 1.00 93.38 195 ARG A O 1
ATOM 1546 N N . TYR A 1 196 ? 36.969 -7.764 -35.980 1.00 93.12 196 TYR A N 1
ATOM 1547 C CA . TYR A 1 196 ? 36.412 -6.703 -35.134 1.00 93.12 196 TYR A CA 1
ATOM 1548 C C . TYR A 1 196 ? 34.880 -6.666 -35.171 1.00 93.12 196 TYR A C 1
ATOM 1550 O O . TYR A 1 196 ? 34.239 -6.641 -34.119 1.00 93.12 196 TYR A O 1
ATOM 1558 N N . PHE A 1 197 ? 34.270 -6.713 -36.361 1.00 93.19 197 PHE A N 1
ATOM 1559 C CA . PHE A 1 197 ? 32.808 -6.713 -36.463 1.00 93.19 197 PHE A CA 1
ATOM 1560 C C . PHE A 1 197 ? 32.188 -7.974 -35.851 1.00 93.19 197 PHE A C 1
ATOM 1562 O O . PHE A 1 197 ? 31.207 -7.865 -35.115 1.00 93.19 197 PHE A O 1
ATOM 1569 N N . ASN A 1 198 ? 32.785 -9.148 -36.073 1.00 94.75 198 ASN A N 1
ATOM 1570 C CA . ASN A 1 198 ? 32.319 -10.403 -35.477 1.00 94.75 198 ASN A CA 1
ATOM 1571 C C . ASN A 1 198 ? 32.413 -10.396 -33.942 1.00 94.75 198 ASN A C 1
ATOM 1573 O O . ASN A 1 198 ? 31.468 -10.798 -33.261 1.00 94.75 198 ASN A O 1
ATOM 1577 N N . GLU A 1 199 ? 33.521 -9.909 -33.378 1.00 94.06 199 GLU A N 1
ATOM 1578 C CA . GLU A 1 199 ? 33.690 -9.768 -31.927 1.00 94.06 199 GLU A CA 1
ATOM 1579 C C . GLU A 1 199 ? 32.666 -8.794 -31.337 1.00 94.06 199 GLU A C 1
ATOM 1581 O O . GLU A 1 199 ? 32.047 -9.090 -30.310 1.00 94.06 199 GLU A O 1
ATOM 1586 N N . ARG A 1 200 ? 32.409 -7.673 -32.018 1.00 92.50 200 ARG A N 1
ATOM 1587 C CA . ARG A 1 200 ? 31.425 -6.683 -31.575 1.00 92.50 200 ARG A CA 1
ATOM 1588 C C . ARG A 1 200 ? 29.989 -7.206 -31.641 1.00 92.50 200 ARG A C 1
ATOM 1590 O O . ARG A 1 200 ? 29.215 -6.959 -30.716 1.00 92.50 200 ARG A O 1
ATOM 1597 N N . ILE A 1 201 ? 29.630 -7.950 -32.690 1.00 93.81 201 ILE A N 1
ATOM 1598 C CA . ILE A 1 201 ? 28.324 -8.621 -32.796 1.00 93.81 201 ILE A CA 1
ATOM 1599 C C . ILE A 1 201 ? 28.148 -9.590 -31.623 1.00 93.81 201 ILE A C 1
ATOM 1601 O O . ILE A 1 201 ? 27.168 -9.488 -30.887 1.00 93.81 201 ILE A O 1
ATOM 1605 N N . LYS A 1 202 ? 29.141 -10.449 -31.369 1.00 96.25 202 LYS A N 1
ATOM 1606 C CA . LYS A 1 202 ? 29.109 -11.413 -30.261 1.00 96.25 202 LYS A CA 1
ATOM 1607 C C . LYS A 1 202 ? 29.006 -10.733 -28.889 1.00 96.25 202 LYS A C 1
ATOM 1609 O O . LYS A 1 202 ? 28.301 -11.220 -28.002 1.00 96.25 202 LYS A O 1
ATOM 1614 N N . ALA A 1 203 ? 29.682 -9.599 -28.699 1.00 92.81 203 ALA A N 1
ATOM 1615 C CA . ALA A 1 203 ? 29.575 -8.803 -27.479 1.00 92.81 203 ALA A CA 1
ATOM 1616 C C . ALA A 1 203 ? 28.154 -8.243 -27.283 1.00 92.81 203 ALA A C 1
ATOM 1618 O O . ALA A 1 203 ? 27.599 -8.369 -26.187 1.00 92.81 203 ALA A O 1
ATOM 1619 N N . ARG A 1 204 ? 27.528 -7.704 -28.343 1.00 92.75 204 ARG A N 1
ATOM 1620 C CA . ARG A 1 204 ? 26.131 -7.238 -28.285 1.00 92.75 204 ARG A CA 1
ATOM 1621 C C . ARG A 1 204 ? 25.154 -8.379 -28.002 1.00 92.75 204 ARG A C 1
ATOM 1623 O O . ARG A 1 204 ? 24.277 -8.215 -27.161 1.00 92.75 204 ARG A O 1
ATOM 1630 N N . GLU A 1 205 ? 25.311 -9.537 -28.639 1.00 96.12 205 GLU A N 1
ATOM 1631 C CA . GLU A 1 205 ? 24.471 -10.717 -28.376 1.00 96.12 205 GLU A CA 1
ATOM 1632 C C . GLU A 1 205 ? 24.549 -11.160 -26.908 1.00 96.12 205 GLU A C 1
ATOM 1634 O O . GLU A 1 205 ? 23.526 -11.421 -26.271 1.00 96.12 205 GLU A O 1
ATOM 1639 N N . SER A 1 206 ? 25.758 -11.180 -26.337 1.00 96.38 206 SER A N 1
ATOM 1640 C CA . SER A 1 206 ? 25.970 -11.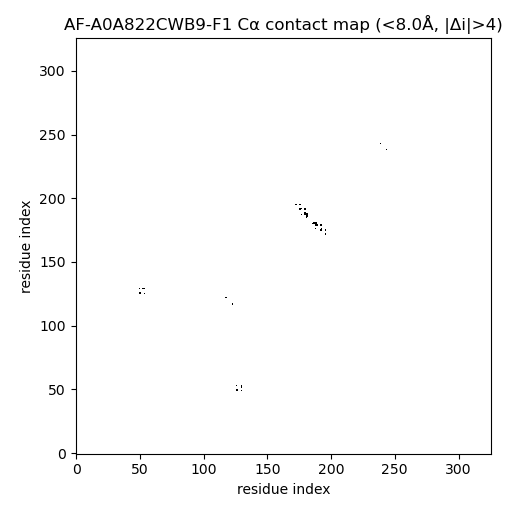470 -24.915 1.00 96.38 206 SER A CA 1
ATOM 1641 C C . SER A 1 206 ? 25.258 -10.458 -24.012 1.00 96.38 206 SER A C 1
ATOM 1643 O O . SER A 1 206 ? 24.597 -10.846 -23.046 1.00 96.38 206 SER A O 1
ATOM 1645 N N . LEU A 1 207 ? 25.333 -9.163 -24.340 1.00 93.38 207 LEU A N 1
ATOM 1646 C CA . LEU A 1 207 ? 24.634 -8.113 -23.599 1.00 93.38 207 LEU A CA 1
ATOM 1647 C C . LEU A 1 207 ? 23.108 -8.266 -23.687 1.00 93.38 207 LEU A C 1
ATOM 1649 O O . LEU A 1 207 ? 22.435 -8.199 -22.660 1.00 93.38 207 LEU A O 1
ATOM 1653 N N . ILE A 1 208 ? 22.563 -8.540 -24.876 1.00 95.81 208 ILE A N 1
ATOM 1654 C CA . ILE A 1 208 ? 21.126 -8.779 -25.081 1.00 95.81 208 ILE A CA 1
ATOM 1655 C C . ILE A 1 208 ? 20.644 -9.938 -24.206 1.00 95.81 208 ILE A C 1
ATOM 1657 O O . ILE A 1 208 ? 19.620 -9.813 -23.534 1.00 95.81 208 ILE A O 1
ATOM 1661 N N . ASN A 1 209 ? 21.380 -11.050 -24.175 1.00 96.12 209 ASN A N 1
ATOM 1662 C CA . ASN A 1 209 ? 21.016 -12.203 -23.353 1.00 96.12 209 ASN A CA 1
ATOM 1663 C C . ASN A 1 209 ? 21.025 -11.855 -21.857 1.00 96.12 209 ASN A C 1
ATOM 1665 O O . ASN A 1 209 ? 20.038 -12.110 -21.168 1.00 96.12 209 ASN A O 1
ATOM 1669 N N . LYS A 1 210 ? 22.059 -11.152 -21.372 1.00 96.50 210 LYS A N 1
ATOM 1670 C CA . LYS A 1 210 ? 22.112 -10.666 -19.980 1.00 96.50 210 LYS A CA 1
ATOM 1671 C C . LYS A 1 210 ? 20.931 -9.755 -19.633 1.00 96.50 210 LYS A C 1
ATOM 1673 O O . LYS A 1 210 ? 20.344 -9.884 -18.558 1.00 96.50 210 LYS A O 1
ATOM 1678 N N . LEU A 1 211 ? 20.568 -8.834 -20.528 1.00 94.50 211 LEU A N 1
ATOM 1679 C CA . LEU A 1 211 ? 19.433 -7.929 -20.325 1.00 94.50 211 LEU A CA 1
ATOM 1680 C C . LEU A 1 211 ? 18.096 -8.680 -20.330 1.00 94.50 211 LEU A C 1
ATOM 1682 O O . LEU A 1 211 ? 17.231 -8.381 -19.507 1.00 94.50 211 LEU A O 1
ATOM 1686 N N . ARG A 1 212 ? 17.928 -9.691 -21.191 1.00 96.44 212 ARG A N 1
ATOM 1687 C CA . ARG A 1 212 ? 16.743 -10.567 -21.200 1.00 96.44 212 ARG A CA 1
ATOM 1688 C C . ARG A 1 212 ? 16.603 -11.361 -19.904 1.00 96.44 212 ARG A C 1
ATOM 1690 O O . ARG A 1 212 ? 15.498 -11.433 -19.359 1.00 96.44 212 ARG A O 1
ATOM 1697 N N . ASP A 1 213 ? 17.702 -11.896 -19.381 1.00 96.81 213 ASP A N 1
ATOM 1698 C CA . ASP A 1 213 ? 17.712 -12.617 -18.106 1.00 96.81 213 ASP A CA 1
ATOM 1699 C C . ASP A 1 213 ? 17.351 -11.688 -16.944 1.00 96.81 213 ASP A C 1
ATOM 1701 O O . ASP A 1 213 ? 16.492 -12.024 -16.121 1.00 96.81 213 ASP A O 1
ATOM 1705 N N . ARG A 1 214 ? 17.931 -10.479 -16.917 1.00 96.88 214 ARG A N 1
ATOM 1706 C CA . ARG A 1 214 ? 17.609 -9.450 -15.918 1.00 96.88 214 ARG A CA 1
ATOM 1707 C C . ARG A 1 214 ? 16.150 -9.008 -16.008 1.00 96.88 214 ARG A C 1
ATOM 1709 O O . ARG A 1 214 ? 15.478 -8.959 -14.982 1.00 96.88 214 ARG A O 1
ATOM 1716 N N . SER A 1 215 ? 15.637 -8.753 -17.212 1.00 95.50 215 SER A N 1
ATOM 1717 C CA . SER A 1 215 ? 14.228 -8.408 -17.446 1.00 95.50 215 SER A CA 1
ATOM 1718 C C . SER A 1 215 ? 13.297 -9.513 -16.944 1.00 95.50 215 SER A C 1
ATOM 1720 O O . SER A 1 215 ? 12.340 -9.247 -16.220 1.00 95.50 215 SER A O 1
ATOM 1722 N N . SER A 1 216 ? 13.614 -10.772 -17.247 1.00 96.56 216 SER A N 1
ATOM 1723 C CA . SER A 1 216 ? 12.848 -11.926 -16.770 1.00 96.56 216 SER A CA 1
ATOM 1724 C C . SER A 1 216 ? 12.907 -12.068 -15.245 1.00 96.56 216 SER A C 1
ATOM 1726 O O . SER A 1 216 ? 11.905 -12.402 -14.615 1.00 96.56 216 SER A O 1
ATOM 1728 N N . GLY A 1 217 ? 14.062 -11.787 -14.634 1.00 97.06 217 GLY A N 1
ATOM 1729 C CA . GLY A 1 217 ? 14.237 -11.740 -13.181 1.00 97.06 217 GLY A CA 1
ATOM 1730 C C . GLY A 1 217 ? 13.380 -10.665 -12.514 1.00 97.06 217 GLY A C 1
ATOM 1731 O O . GLY A 1 217 ? 12.651 -10.974 -11.573 1.00 97.06 217 GLY A O 1
ATOM 1732 N N . LEU A 1 218 ? 13.405 -9.440 -13.043 1.00 97.25 218 LEU A N 1
ATOM 1733 C CA . LEU A 1 218 ? 12.603 -8.321 -12.542 1.00 97.25 218 LEU A CA 1
ATOM 1734 C C . LEU A 1 218 ? 11.102 -8.584 -12.699 1.00 97.25 218 LEU A C 1
ATOM 1736 O O . LEU A 1 218 ? 10.355 -8.367 -11.754 1.00 97.25 218 LEU A O 1
ATOM 1740 N N . LYS A 1 219 ? 10.654 -9.152 -13.826 1.00 97.38 219 LYS A N 1
ATOM 1741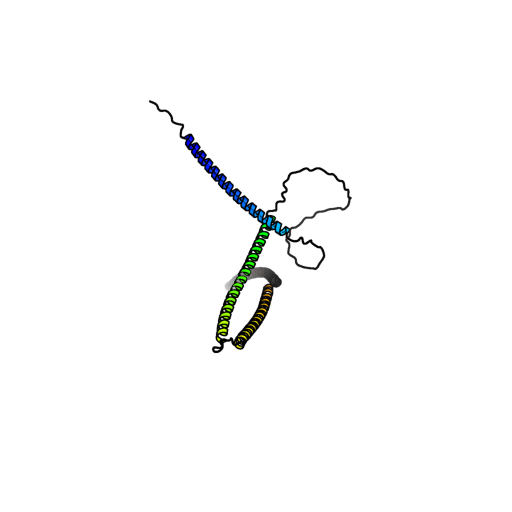 C CA . LYS A 1 219 ? 9.249 -9.566 -14.005 1.00 97.38 219 LYS A CA 1
ATOM 1742 C C . LYS A 1 219 ? 8.802 -10.564 -12.936 1.00 97.38 219 LYS A C 1
ATOM 1744 O O . LYS A 1 219 ? 7.734 -10.406 -12.357 1.00 97.38 219 LYS A O 1
ATOM 1749 N N . ARG A 1 220 ? 9.631 -11.568 -12.624 1.00 97.19 220 ARG A N 1
ATOM 1750 C CA . ARG A 1 220 ? 9.342 -12.513 -11.527 1.00 97.19 220 ARG A CA 1
ATOM 1751 C C . ARG A 1 220 ? 9.303 -11.821 -10.164 1.00 97.19 220 ARG A C 1
ATOM 1753 O O . ARG A 1 220 ? 8.507 -12.210 -9.314 1.00 97.19 220 ARG A O 1
ATOM 1760 N N . GLN A 1 221 ? 10.160 -10.825 -9.943 1.00 97.19 221 GLN A N 1
ATOM 1761 C CA . GLN A 1 221 ? 10.167 -10.043 -8.708 1.00 97.19 221 GLN A CA 1
ATOM 1762 C C . GLN A 1 221 ? 8.908 -9.181 -8.572 1.00 97.19 221 GLN A C 1
ATOM 1764 O O . GLN A 1 221 ? 8.338 -9.159 -7.488 1.00 97.19 221 GLN A O 1
ATOM 1769 N N . ILE A 1 222 ? 8.448 -8.548 -9.656 1.00 97.12 222 ILE A N 1
ATOM 1770 C CA . ILE A 1 222 ? 7.186 -7.795 -9.695 1.00 97.12 222 ILE A CA 1
ATOM 1771 C C . ILE A 1 222 ? 6.031 -8.701 -9.280 1.00 97.12 222 ILE A C 1
ATOM 1773 O O . ILE A 1 222 ? 5.389 -8.421 -8.278 1.00 97.12 222 ILE A O 1
ATOM 1777 N N . VAL A 1 223 ? 5.854 -9.848 -9.944 1.00 97.12 223 VAL A N 1
ATOM 1778 C CA . VAL A 1 223 ? 4.770 -10.793 -9.616 1.00 97.12 223 VAL A CA 1
ATOM 1779 C C . VAL A 1 223 ? 4.838 -11.246 -8.153 1.00 97.12 223 VAL A C 1
ATOM 1781 O O . VAL A 1 223 ? 3.814 -11.361 -7.479 1.00 97.12 223 VAL A O 1
ATOM 1784 N N . ARG A 1 224 ? 6.046 -11.482 -7.624 1.00 96.50 224 ARG A N 1
ATOM 1785 C CA . ARG A 1 224 ? 6.236 -11.834 -6.210 1.00 96.50 224 ARG A CA 1
ATOM 1786 C C . ARG A 1 224 ? 5.796 -10.703 -5.279 1.00 96.50 224 ARG A C 1
ATOM 1788 O O . ARG A 1 224 ? 5.111 -10.981 -4.301 1.00 96.50 224 ARG A O 1
ATOM 1795 N N . LEU A 1 225 ? 6.202 -9.467 -5.559 1.00 96.19 225 LEU A N 1
ATOM 1796 C CA . LEU A 1 225 ? 5.850 -8.300 -4.750 1.00 96.19 225 LEU A CA 1
ATOM 1797 C C . LEU A 1 225 ? 4.359 -7.976 -4.843 1.00 96.19 225 LEU A C 1
ATOM 1799 O O . LEU A 1 225 ? 3.751 -7.717 -3.816 1.00 96.19 225 LEU A O 1
ATOM 1803 N N . GLU A 1 226 ? 3.754 -8.070 -6.025 1.00 95.38 226 GLU A N 1
ATOM 1804 C CA . GLU A 1 226 ? 2.307 -7.921 -6.220 1.00 95.38 226 GLU A CA 1
ATOM 1805 C C . GLU A 1 226 ? 1.528 -8.980 -5.437 1.00 95.38 226 GLU A C 1
ATOM 1807 O O . GLU A 1 226 ? 0.538 -8.665 -4.788 1.00 95.38 226 GLU A O 1
ATOM 1812 N N . THR A 1 227 ? 1.999 -10.231 -5.433 1.00 93.81 227 THR A N 1
ATOM 1813 C CA . THR A 1 227 ? 1.378 -11.299 -4.635 1.00 93.81 227 THR A CA 1
ATOM 1814 C C . THR A 1 227 ? 1.508 -11.015 -3.139 1.00 93.81 227 THR A C 1
ATOM 1816 O O . THR A 1 227 ? 0.552 -11.207 -2.397 1.00 93.81 227 THR A O 1
ATOM 1819 N N . GLN A 1 228 ? 2.667 -10.533 -2.680 1.00 92.06 228 GLN A N 1
ATOM 1820 C CA . GLN A 1 228 ? 2.860 -10.139 -1.281 1.00 92.06 228 GLN A CA 1
ATOM 1821 C C . GLN A 1 228 ? 2.009 -8.930 -0.896 1.00 92.06 228 GLN A C 1
ATOM 1823 O O . GLN A 1 228 ? 1.504 -8.886 0.221 1.00 92.06 228 GLN A O 1
ATOM 1828 N N . LEU A 1 229 ? 1.863 -7.955 -1.795 1.00 89.94 229 LEU A N 1
ATOM 1829 C CA . LEU A 1 229 ? 1.003 -6.800 -1.587 1.00 89.94 229 LEU A CA 1
ATOM 1830 C C . LEU A 1 229 ? -0.445 -7.260 -1.472 1.00 89.94 229 LEU A C 1
ATOM 1832 O O . LEU A 1 229 ? -1.064 -6.962 -0.464 1.00 89.94 229 LEU A O 1
ATOM 1836 N N . ARG A 1 230 ? -0.921 -8.094 -2.402 1.00 88.38 230 ARG A N 1
ATOM 1837 C CA . ARG A 1 230 ? -2.265 -8.673 -2.346 1.00 88.38 230 ARG A CA 1
ATOM 1838 C C . ARG A 1 230 ? -2.492 -9.465 -1.065 1.00 88.38 230 ARG A C 1
ATOM 1840 O O . ARG A 1 230 ? -3.502 -9.278 -0.417 1.00 88.38 230 ARG A O 1
ATOM 1847 N N . GLN A 1 231 ? -1.541 -10.298 -0.648 1.00 85.19 231 GLN A N 1
ATOM 1848 C CA . GLN A 1 231 ? -1.643 -11.021 0.624 1.00 85.19 231 GLN A CA 1
ATOM 1849 C C . GLN A 1 231 ? -1.674 -10.080 1.829 1.00 85.19 231 GLN A C 1
ATOM 1851 O O . GLN A 1 231 ? -2.321 -10.388 2.820 1.00 85.19 231 GLN A O 1
ATOM 1856 N N . LYS A 1 232 ? -0.959 -8.951 1.785 1.00 82.56 232 LYS A N 1
ATOM 1857 C CA . LYS A 1 232 ? -1.002 -7.934 2.843 1.00 82.56 232 LYS A CA 1
ATOM 1858 C C . LYS A 1 232 ? -2.284 -7.113 2.817 1.00 82.56 232 LYS A C 1
ATOM 1860 O O . LYS A 1 232 ? -2.749 -6.749 3.886 1.00 82.56 232 LYS A O 1
ATOM 1865 N N . GLU A 1 233 ? -2.819 -6.818 1.642 1.00 79.06 233 GLU A N 1
ATOM 1866 C CA . GLU A 1 233 ? -4.117 -6.172 1.459 1.00 79.06 233 GLU A CA 1
ATOM 1867 C C . GLU A 1 233 ? -5.219 -7.102 1.955 1.00 79.06 233 GLU A C 1
ATOM 1869 O O . GLU A 1 233 ? -5.980 -6.695 2.815 1.00 79.06 233 GLU A O 1
ATOM 1874 N N . GLU A 1 234 ? -5.208 -8.376 1.559 1.00 73.69 234 GLU A N 1
ATOM 1875 C CA . GLU A 1 234 ? -6.108 -9.406 2.076 1.00 73.69 234 GLU A CA 1
ATOM 1876 C C . GLU A 1 234 ? -5.929 -9.571 3.588 1.00 73.69 234 GLU A C 1
ATOM 1878 O O . GLU A 1 234 ? -6.915 -9.495 4.300 1.00 73.69 234 GLU A O 1
ATOM 1883 N N . MET A 1 235 ? -4.710 -9.706 4.131 1.00 65.62 235 MET A N 1
ATOM 1884 C CA . MET A 1 235 ? -4.487 -9.752 5.591 1.00 65.62 235 MET A CA 1
ATOM 1885 C C . MET A 1 235 ? -4.913 -8.460 6.307 1.00 65.62 235 MET A C 1
ATOM 1887 O O . MET A 1 235 ? -5.326 -8.519 7.462 1.00 65.62 235 MET A O 1
ATOM 1891 N N . GLY A 1 236 ? -4.798 -7.304 5.651 1.00 60.50 236 GLY A N 1
ATOM 1892 C CA . GLY A 1 236 ? -5.239 -6.003 6.155 1.00 60.50 236 GLY A CA 1
ATOM 1893 C C . GLY A 1 236 ? -6.761 -5.843 6.120 1.00 60.50 236 GLY A C 1
ATOM 1894 O O . GLY A 1 236 ? -7.329 -5.267 7.042 1.00 60.50 236 GLY A O 1
ATOM 1895 N N . GLU A 1 237 ? -7.422 -6.426 5.121 1.00 54.75 237 GLU A N 1
ATOM 1896 C CA . GLU A 1 237 ? -8.875 -6.619 5.033 1.00 54.75 237 GLU A CA 1
ATOM 1897 C C . GLU A 1 237 ? -9.363 -7.796 5.902 1.00 54.75 237 GLU A C 1
ATOM 1899 O O . GLU A 1 237 ? -10.549 -7.887 6.208 1.00 54.75 237 GLU A O 1
ATOM 1904 N N . THR A 1 238 ? -8.451 -8.654 6.381 1.00 53.28 238 THR A N 1
ATOM 1905 C CA . THR A 1 238 ? -8.705 -9.763 7.322 1.00 53.28 238 THR A CA 1
ATOM 1906 C C . THR A 1 238 ? -8.659 -9.305 8.785 1.00 53.28 238 THR A C 1
ATOM 1908 O O . THR A 1 238 ? -8.635 -10.127 9.696 1.00 53.28 238 THR A O 1
ATOM 1911 N N . LEU A 1 239 ? -8.698 -7.999 9.062 1.00 59.53 239 LEU A N 1
ATOM 1912 C CA . LEU A 1 239 ? -9.487 -7.565 10.211 1.00 59.53 239 LEU A CA 1
ATOM 1913 C C . LEU A 1 239 ? -10.910 -7.393 9.692 1.00 59.53 239 LEU A C 1
ATOM 1915 O O . LEU A 1 239 ? -11.336 -6.279 9.386 1.00 59.53 239 LEU A O 1
ATOM 1919 N N . HIS A 1 240 ? -11.603 -8.519 9.500 1.00 67.50 240 HIS A N 1
ATOM 1920 C CA . HIS A 1 240 ? -12.904 -8.488 8.858 1.00 67.50 240 HIS A CA 1
ATOM 1921 C C . HIS A 1 240 ? -13.831 -7.617 9.697 1.00 67.50 240 HIS A C 1
ATOM 1923 O O . HIS A 1 240 ? -13.834 -7.673 10.930 1.00 67.50 240 HIS A O 1
ATOM 1929 N N . GLU A 1 241 ? -14.702 -6.865 9.034 1.00 70.69 241 GLU A N 1
ATOM 1930 C CA . GLU A 1 241 ? -15.807 -6.193 9.715 1.00 70.69 241 GLU A CA 1
ATOM 1931 C C . GLU A 1 241 ? -16.609 -7.191 10.578 1.00 70.69 241 GLU A C 1
ATOM 1933 O O . GLU A 1 241 ? -17.106 -6.844 11.648 1.00 70.69 241 GLU A O 1
ATOM 1938 N N . VAL A 1 242 ? -16.645 -8.464 10.159 1.00 76.06 242 VAL A N 1
ATOM 1939 C CA . VAL A 1 242 ? -17.182 -9.602 10.915 1.00 76.06 242 VAL A CA 1
ATOM 1940 C C . VAL A 1 242 ? -16.460 -9.814 12.248 1.00 76.06 242 VAL A C 1
ATOM 1942 O O . VAL A 1 242 ? -17.142 -9.964 13.254 1.00 76.06 242 VAL A O 1
ATOM 1945 N N . ASP A 1 243 ? -15.128 -9.764 12.299 1.00 84.00 243 ASP A N 1
ATOM 1946 C CA . ASP A 1 243 ? -14.356 -9.913 13.543 1.00 84.00 243 ASP A CA 1
ATOM 1947 C C . ASP A 1 243 ? -14.605 -8.728 14.485 1.00 84.00 243 ASP A C 1
ATOM 1949 O O . ASP A 1 243 ? -14.773 -8.890 15.694 1.00 84.00 243 ASP A O 1
ATOM 1953 N N . PHE A 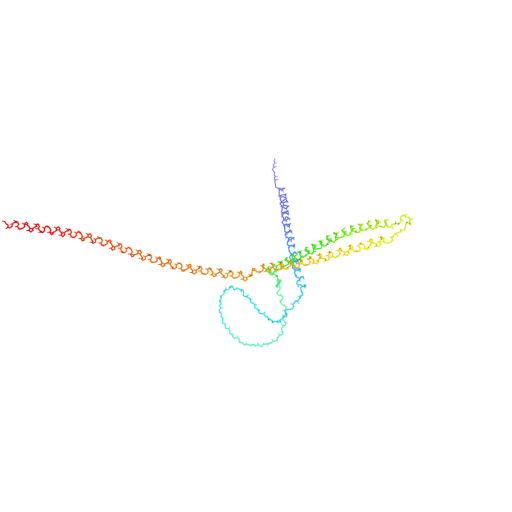1 244 ? -14.717 -7.521 13.925 1.00 85.19 244 PHE A N 1
ATOM 1954 C CA . PHE A 1 244 ? -15.053 -6.320 14.689 1.00 85.19 244 PHE A CA 1
ATOM 1955 C C . PHE A 1 244 ? -16.482 -6.376 15.244 1.00 85.19 244 PHE A C 1
ATOM 1957 O O . PHE A 1 244 ? -16.738 -5.979 16.384 1.00 85.19 244 PHE A O 1
ATOM 1964 N N . ASN A 1 245 ? -17.425 -6.880 14.449 1.00 88.38 245 ASN A N 1
ATOM 1965 C CA . ASN A 1 245 ? -18.805 -7.092 14.863 1.00 88.38 245 ASN A CA 1
ATOM 1966 C C . ASN A 1 245 ? -18.915 -8.221 15.892 1.00 88.38 245 ASN A C 1
ATOM 1968 O O . ASN A 1 245 ? -19.642 -8.064 16.869 1.00 88.38 245 ASN A O 1
ATOM 1972 N N . GLN A 1 246 ? -18.144 -9.298 15.745 1.00 92.88 246 GLN A N 1
ATOM 1973 C CA . GLN A 1 246 ? -18.047 -10.372 16.727 1.00 92.88 246 GLN A CA 1
ATOM 1974 C C . GLN A 1 246 ? -17.517 -9.837 18.061 1.00 92.88 246 GLN A C 1
ATOM 1976 O O . GLN A 1 246 ? -18.151 -10.041 19.094 1.00 92.88 246 GLN A O 1
ATOM 1981 N N . LEU A 1 247 ? -16.438 -9.048 18.041 1.00 93.00 247 LEU A N 1
ATOM 1982 C CA . LEU A 1 247 ? -15.890 -8.423 19.245 1.00 93.00 247 LEU A CA 1
ATOM 1983 C C . LEU A 1 247 ? -16.893 -7.463 19.905 1.00 93.00 247 LEU A C 1
ATOM 1985 O O . LEU A 1 247 ? -17.008 -7.434 21.130 1.00 93.00 247 LEU A O 1
ATOM 1989 N N . LYS A 1 248 ? -17.662 -6.698 19.117 1.00 95.50 248 LYS A N 1
ATOM 1990 C CA . LYS A 1 248 ? -18.751 -5.849 19.636 1.00 95.50 248 LYS A CA 1
ATOM 1991 C C . LYS A 1 248 ? -19.860 -6.674 20.291 1.00 95.50 248 LYS A C 1
ATOM 1993 O O . LYS A 1 248 ? -20.357 -6.279 21.345 1.00 95.50 248 LYS A O 1
ATOM 1998 N N . ILE A 1 249 ? -20.250 -7.795 19.682 1.00 95.50 249 ILE A N 1
ATOM 1999 C CA . ILE A 1 249 ? -21.269 -8.701 20.226 1.00 95.50 249 ILE A CA 1
ATOM 2000 C C . ILE A 1 249 ? -20.778 -9.307 21.541 1.00 95.50 249 ILE A C 1
ATOM 2002 O O . ILE A 1 249 ? -21.504 -9.255 22.530 1.00 95.50 249 ILE A O 1
ATOM 2006 N N . GLU A 1 250 ? -19.551 -9.820 21.582 1.00 96.56 250 GLU A N 1
ATOM 2007 C CA . GLU A 1 250 ? -18.957 -10.397 22.791 1.00 96.56 250 GLU A CA 1
ATOM 2008 C C . GLU A 1 250 ? -18.843 -9.363 23.908 1.00 96.56 250 GLU A C 1
ATOM 2010 O O . GLU A 1 250 ? -19.258 -9.622 25.035 1.00 96.56 250 GLU A O 1
ATOM 2015 N N . ASN A 1 251 ? -18.362 -8.157 23.601 1.00 96.31 251 ASN A N 1
ATOM 2016 C CA . ASN A 1 251 ? -18.271 -7.078 24.581 1.00 96.31 251 ASN A CA 1
ATOM 2017 C C . ASN A 1 251 ? -19.651 -6.726 25.158 1.00 96.31 251 ASN A C 1
ATOM 2019 O O . ASN A 1 251 ? -19.809 -6.642 26.375 1.00 96.31 251 ASN A O 1
ATOM 2023 N N . LYS A 1 252 ? -20.672 -6.619 24.299 1.00 97.44 252 LYS A N 1
ATOM 2024 C CA . LYS A 1 252 ? -22.053 -6.393 24.736 1.00 97.44 252 LYS A CA 1
ATOM 2025 C C . LYS A 1 252 ? -22.569 -7.532 25.621 1.00 97.44 252 LYS A C 1
ATOM 2027 O O . LYS A 1 252 ? -23.132 -7.263 26.673 1.00 97.44 252 LYS A O 1
ATOM 2032 N N . GLN A 1 253 ? -22.322 -8.788 25.249 1.00 97.62 253 GLN A N 1
ATOM 2033 C CA . GLN A 1 253 ? -22.702 -9.945 26.067 1.00 97.62 253 GLN A CA 1
ATOM 2034 C C . GLN A 1 253 ? -22.006 -9.941 27.434 1.00 97.62 253 GLN A C 1
ATOM 2036 O O . GLN A 1 253 ? -22.628 -10.280 28.441 1.00 97.62 253 GLN A O 1
ATOM 2041 N N . TYR A 1 254 ? -20.729 -9.552 27.497 1.00 98.06 254 TYR A N 1
ATOM 2042 C CA . TYR A 1 254 ? -20.010 -9.423 28.763 1.00 98.06 254 TYR A CA 1
ATOM 2043 C C . TYR A 1 254 ? -20.549 -8.279 29.621 1.00 98.06 254 TYR A C 1
ATOM 2045 O O . TYR A 1 254 ? -20.676 -8.460 30.830 1.00 98.06 254 TYR A O 1
ATOM 2053 N N . LEU A 1 255 ? -20.908 -7.142 29.021 1.00 97.81 255 LEU A N 1
ATOM 2054 C CA . LEU A 1 255 ? -21.560 -6.037 29.727 1.00 97.81 255 LEU A CA 1
ATOM 2055 C C . LEU A 1 255 ? -22.902 -6.470 30.325 1.00 97.81 255 LEU A C 1
ATOM 2057 O O . LEU A 1 255 ? -23.104 -6.300 31.526 1.00 97.81 255 LEU A O 1
ATOM 2061 N N . ASP A 1 256 ? -23.755 -7.133 29.541 1.00 97.44 256 ASP A N 1
ATOM 2062 C CA . ASP A 1 256 ? -25.042 -7.649 30.022 1.00 97.44 256 ASP A CA 1
ATOM 2063 C C . ASP A 1 256 ? -24.839 -8.641 31.188 1.00 97.44 256 ASP A C 1
ATOM 2065 O O . ASP A 1 256 ? -25.526 -8.581 32.209 1.00 97.44 256 ASP A O 1
ATOM 2069 N N . LYS A 1 257 ? -23.822 -9.513 31.096 1.00 98.06 257 LYS A N 1
ATOM 2070 C CA . LYS A 1 257 ? -23.456 -10.455 32.169 1.00 98.06 257 LYS A CA 1
ATOM 2071 C C . LYS A 1 257 ? -22.985 -9.742 33.440 1.00 98.06 257 LYS A C 1
ATOM 2073 O O . LYS A 1 257 ? -23.285 -10.192 34.549 1.00 98.06 257 LYS A O 1
ATOM 2078 N N . ILE A 1 258 ? -22.206 -8.670 33.292 1.00 97.81 258 ILE A N 1
ATOM 2079 C CA . ILE A 1 258 ? -21.734 -7.848 34.411 1.00 97.81 258 ILE A CA 1
ATOM 2080 C C . ILE A 1 258 ? -22.927 -7.177 35.094 1.00 97.81 258 ILE A C 1
ATOM 2082 O O . ILE A 1 258 ? -23.007 -7.196 36.324 1.00 97.81 258 ILE A O 1
ATOM 2086 N N . ASP A 1 259 ? -23.879 -6.655 34.325 1.00 97.94 259 ASP A N 1
ATOM 2087 C CA . ASP A 1 259 ? -25.079 -6.014 34.858 1.00 97.94 259 ASP A CA 1
ATOM 2088 C C . ASP A 1 259 ? -25.989 -7.007 35.591 1.00 97.94 259 ASP A C 1
ATOM 2090 O O . ASP A 1 259 ? -26.405 -6.732 36.721 1.00 97.94 259 ASP A O 1
ATOM 2094 N N . GLU A 1 260 ? -26.212 -8.204 35.039 1.00 97.88 260 GLU A N 1
ATOM 2095 C CA . GLU A 1 260 ? -26.919 -9.289 35.735 1.00 97.88 260 GLU A CA 1
ATOM 2096 C C . GLU A 1 260 ? -26.264 -9.613 37.086 1.00 97.88 260 GLU A C 1
ATOM 2098 O O . GLU A 1 260 ? -26.937 -9.701 38.120 1.00 97.88 260 GLU A O 1
ATOM 2103 N N . LYS A 1 261 ? -24.932 -9.746 37.102 1.00 97.75 261 LYS A N 1
ATOM 2104 C CA . LYS A 1 261 ? -24.174 -10.043 38.324 1.00 97.75 261 LYS A CA 1
ATOM 2105 C C . LYS A 1 261 ? -24.201 -8.894 39.325 1.00 97.75 261 LYS A C 1
ATOM 2107 O O . LYS A 1 261 ? -24.265 -9.143 40.529 1.00 97.75 261 LYS A O 1
ATOM 2112 N N . ASN A 1 262 ? -24.210 -7.648 38.862 1.00 98.00 262 ASN A N 1
ATOM 2113 C CA . ASN A 1 262 ? -24.364 -6.479 39.722 1.00 98.00 262 ASN A CA 1
ATOM 2114 C C . ASN A 1 262 ? -25.745 -6.441 40.386 1.00 98.00 262 ASN A C 1
ATOM 2116 O O . ASN A 1 262 ? -25.837 -6.178 41.588 1.00 98.00 262 ASN A O 1
ATOM 2120 N N . VAL A 1 263 ? -26.812 -6.753 39.646 1.00 97.94 263 VAL A N 1
ATOM 2121 C CA . VAL A 1 263 ? -28.169 -6.848 40.205 1.00 97.94 263 VAL A CA 1
ATOM 2122 C C . VAL A 1 263 ? -28.241 -7.954 41.261 1.00 97.94 263 VAL A C 1
ATOM 2124 O O . VAL A 1 263 ? -28.726 -7.713 42.371 1.00 97.94 263 VAL A O 1
ATOM 2127 N N . GLU A 1 264 ? -27.702 -9.139 40.963 1.00 97.75 264 GLU A N 1
ATOM 2128 C CA . GLU A 1 264 ? -27.630 -10.259 41.909 1.00 97.75 264 GLU A CA 1
ATOM 2129 C C . GLU A 1 264 ? -26.861 -9.869 43.186 1.00 97.75 264 GLU A C 1
ATOM 2131 O O . GLU A 1 264 ? -27.332 -10.095 44.305 1.00 97.75 264 GLU A O 1
ATOM 2136 N N . LEU A 1 265 ? -25.722 -9.187 43.035 1.00 98.06 265 LEU A N 1
ATOM 2137 C CA . LEU A 1 265 ? -24.915 -8.700 44.151 1.00 98.06 265 LEU A CA 1
ATOM 2138 C C . LEU A 1 265 ? -25.680 -7.700 45.031 1.00 98.06 265 LEU A C 1
ATOM 2140 O O . LEU A 1 265 ? -25.586 -7.760 46.259 1.00 98.06 265 LEU A O 1
ATOM 2144 N N . ILE A 1 266 ? -26.445 -6.783 44.434 1.00 98.06 266 ILE A N 1
ATOM 2145 C CA . ILE A 1 266 ? -27.265 -5.810 45.171 1.00 98.06 266 ILE A CA 1
ATOM 2146 C C . ILE A 1 266 ? -28.365 -6.520 45.969 1.00 98.06 266 ILE A C 1
ATOM 2148 O O . ILE A 1 266 ? -28.581 -6.200 47.144 1.00 98.06 266 ILE A O 1
ATOM 2152 N N . LEU A 1 267 ? -29.040 -7.502 45.367 1.00 97.75 267 LEU A N 1
ATOM 2153 C CA . LEU A 1 267 ? -30.070 -8.293 46.044 1.00 97.75 267 LEU A CA 1
ATOM 2154 C C . LEU A 1 267 ? -29.491 -9.053 47.238 1.00 97.75 267 LEU A C 1
ATOM 2156 O O . LEU A 1 267 ? -30.047 -8.985 48.340 1.00 97.75 267 LEU A O 1
ATOM 2160 N N . LEU A 1 268 ? -28.340 -9.699 47.049 1.00 97.62 268 LEU A N 1
ATOM 2161 C CA . LEU A 1 268 ? -27.665 -10.431 48.112 1.00 97.62 268 LEU A CA 1
ATOM 2162 C C . LEU A 1 268 ? -27.215 -9.494 49.240 1.00 97.62 268 LEU A C 1
ATOM 2164 O O . LEU A 1 268 ? -27.480 -9.771 50.410 1.00 97.62 268 LEU A O 1
ATOM 2168 N N . LYS A 1 269 ? -26.630 -8.332 48.915 1.00 97.94 269 LYS A N 1
ATOM 2169 C CA . LYS A 1 269 ? -26.282 -7.298 49.907 1.00 97.94 269 LYS A CA 1
ATOM 2170 C C . LYS A 1 269 ? -27.498 -6.855 50.719 1.00 97.94 269 LYS A C 1
ATOM 2172 O O . LYS A 1 269 ? -27.403 -6.712 51.938 1.00 97.94 269 LYS A O 1
ATOM 2177 N N . ARG A 1 270 ? -28.657 -6.678 50.078 1.00 97.94 270 ARG A N 1
ATOM 2178 C CA . ARG A 1 270 ? -29.907 -6.329 50.770 1.00 97.94 270 ARG A CA 1
ATOM 2179 C C . ARG A 1 270 ? -30.368 -7.445 51.708 1.00 97.94 270 ARG A C 1
ATOM 2181 O O . ARG A 1 270 ? -30.828 -7.150 52.811 1.00 97.94 270 ARG A O 1
ATOM 2188 N N . GLN A 1 271 ? -30.259 -8.705 51.292 1.00 97.69 271 GLN A N 1
ATOM 2189 C CA . GLN A 1 271 ? -30.621 -9.856 52.121 1.00 97.69 271 GLN A CA 1
ATOM 2190 C C . GLN A 1 271 ? -29.698 -9.995 53.334 1.00 97.69 271 GLN A C 1
ATOM 2192 O O . GLN A 1 271 ? -30.193 -10.139 54.451 1.00 97.69 271 GLN A O 1
ATOM 2197 N N . VAL A 1 272 ? -28.383 -9.8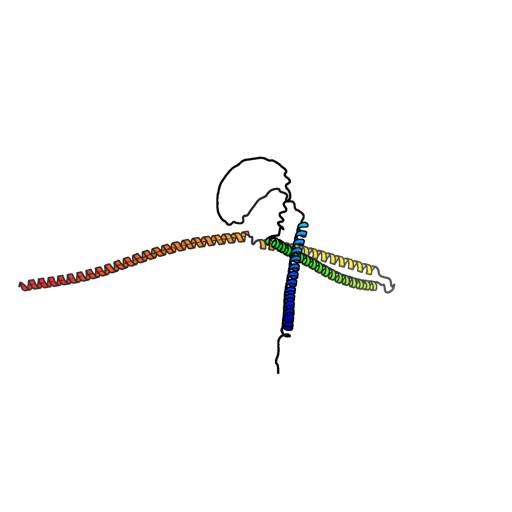63 53.136 1.00 97.62 272 VAL A N 1
ATOM 2198 C CA . VAL A 1 272 ? -27.395 -9.830 54.224 1.00 97.62 272 VAL A CA 1
ATOM 2199 C C . VAL A 1 272 ? -27.695 -8.677 55.179 1.00 97.62 272 VAL A C 1
ATOM 2201 O O . VAL A 1 272 ? -27.750 -8.889 56.384 1.00 97.62 272 VAL A O 1
ATOM 2204 N N . GLY A 1 273 ? -27.989 -7.479 54.664 1.00 98.00 273 GLY A N 1
ATOM 2205 C CA . GLY A 1 273 ? -28.378 -6.333 55.490 1.00 98.00 273 GLY A CA 1
ATOM 2206 C C . GLY A 1 273 ? -29.593 -6.619 56.381 1.00 98.00 273 GLY A C 1
ATOM 2207 O O . GLY A 1 273 ? -29.560 -6.324 57.575 1.00 98.00 273 GLY A O 1
ATOM 2208 N N . LYS A 1 274 ? -30.641 -7.252 55.836 1.00 97.62 274 LYS A N 1
ATOM 2209 C CA . LYS A 1 274 ? -31.815 -7.682 56.617 1.00 97.62 274 LYS A CA 1
ATOM 2210 C C . LYS A 1 274 ? -31.455 -8.736 57.666 1.00 97.62 274 LYS A C 1
ATOM 2212 O O . LYS A 1 274 ? -31.873 -8.604 58.811 1.00 97.62 274 LYS A O 1
ATOM 2217 N N . ALA A 1 275 ? -30.676 -9.753 57.297 1.00 97.19 275 ALA A N 1
ATOM 2218 C CA . ALA A 1 275 ? -30.253 -10.805 58.219 1.00 97.19 275 ALA A CA 1
ATOM 2219 C C . ALA A 1 275 ? -29.434 -10.236 59.388 1.00 97.19 275 ALA A C 1
ATOM 2221 O O . ALA A 1 275 ? -29.701 -10.568 60.539 1.00 97.19 275 ALA A O 1
ATOM 2222 N N . THR A 1 276 ? -28.511 -9.310 59.115 1.00 98.06 276 THR A N 1
ATOM 2223 C CA . THR A 1 276 ? -27.734 -8.604 60.144 1.00 98.06 276 THR A CA 1
ATOM 2224 C C . THR A 1 276 ? -28.626 -7.754 61.049 1.00 98.06 276 THR A C 1
ATOM 2226 O O . THR A 1 276 ? -28.436 -7.753 62.263 1.00 98.06 276 THR A O 1
ATOM 2229 N N . GLN A 1 277 ? -29.631 -7.059 60.500 1.00 97.69 277 GLN A N 1
ATOM 2230 C CA . GLN A 1 277 ? -30.606 -6.319 61.312 1.00 97.69 277 GLN A CA 1
ATOM 2231 C C . GLN A 1 277 ? -31.400 -7.248 62.236 1.00 97.69 277 GLN A C 1
ATOM 2233 O O . GLN A 1 277 ? -31.544 -6.943 63.418 1.00 97.69 277 GLN A O 1
ATOM 2238 N N . SER A 1 278 ? -31.886 -8.384 61.728 1.00 97.69 278 SER A N 1
ATOM 2239 C CA . SER A 1 278 ? -32.566 -9.395 62.544 1.00 97.69 278 SER A CA 1
ATOM 2240 C C . SER A 1 278 ? -31.646 -9.965 63.624 1.00 97.69 278 SER A C 1
ATOM 2242 O O . SER A 1 278 ? -32.055 -10.059 64.776 1.00 97.69 278 SER A O 1
ATOM 2244 N N . LEU A 1 279 ? -30.394 -10.285 63.286 1.00 97.62 279 LEU A N 1
ATOM 2245 C CA . LEU A 1 279 ? -29.407 -10.792 64.238 1.00 97.62 279 LEU A CA 1
ATOM 2246 C C . LEU A 1 279 ? -29.123 -9.785 65.360 1.00 97.62 279 LEU A C 1
ATOM 2248 O O . LEU A 1 279 ? -29.087 -10.168 66.526 1.00 97.62 279 LEU A O 1
ATOM 2252 N N . ASN A 1 280 ? -28.970 -8.501 65.025 1.00 97.56 280 ASN A N 1
ATOM 2253 C CA . ASN A 1 280 ? -28.778 -7.448 66.022 1.00 97.56 280 ASN A CA 1
ATOM 2254 C C . ASN A 1 280 ? -29.989 -7.323 66.953 1.00 97.56 280 ASN A C 1
ATOM 2256 O O . ASN A 1 280 ? -29.801 -7.250 68.161 1.00 97.56 280 ASN A O 1
ATOM 2260 N N . ARG A 1 281 ? -31.219 -7.404 66.424 1.00 97.75 281 ARG A N 1
ATOM 2261 C CA . ARG A 1 281 ? -32.434 -7.418 67.258 1.00 97.75 281 ARG A CA 1
ATOM 2262 C C . ARG A 1 281 ? -32.442 -8.591 68.237 1.00 97.75 281 ARG A C 1
ATOM 2264 O O . ARG A 1 281 ? -32.640 -8.375 69.423 1.00 97.75 281 ARG A O 1
ATOM 2271 N N . TYR A 1 282 ? -32.158 -9.808 67.768 1.00 97.44 282 TYR A N 1
ATOM 2272 C CA . TYR A 1 282 ? -32.093 -10.978 68.651 1.00 97.44 282 TYR A CA 1
ATOM 2273 C C . TYR A 1 282 ? -30.983 -10.865 69.700 1.00 97.44 282 TYR A C 1
ATOM 2275 O O . TYR A 1 282 ? -31.163 -11.304 70.832 1.00 97.44 282 TYR A O 1
ATOM 2283 N N . LYS A 1 283 ? -29.844 -10.258 69.351 1.00 97.88 283 LYS A N 1
ATOM 2284 C CA . LYS A 1 283 ? -28.763 -9.980 70.302 1.00 97.88 283 LYS A CA 1
ATOM 2285 C C . LYS A 1 283 ? -29.203 -8.979 71.375 1.00 97.88 283 LYS A C 1
ATOM 2287 O O . LYS A 1 283 ? -28.895 -9.184 72.546 1.00 97.88 283 LYS A O 1
ATOM 2292 N N . ASP A 1 284 ? -29.918 -7.925 70.994 1.00 97.69 284 ASP A N 1
ATOM 2293 C CA . ASP A 1 284 ? -30.445 -6.925 71.927 1.00 97.69 284 ASP A CA 1
ATOM 2294 C C . ASP A 1 284 ? -31.521 -7.519 72.848 1.00 97.69 284 ASP A C 1
ATOM 2296 O O . ASP A 1 284 ? -31.468 -7.307 74.062 1.00 97.69 284 ASP A O 1
ATOM 2300 N N . ASP A 1 285 ? -32.434 -8.327 72.302 1.00 97.62 285 ASP A N 1
ATOM 2301 C CA . ASP A 1 285 ? -33.457 -9.046 73.072 1.00 97.62 285 ASP A CA 1
ATOM 2302 C C . ASP A 1 285 ? -32.823 -10.019 74.073 1.00 97.62 285 ASP A C 1
ATOM 2304 O O . ASP A 1 285 ? -33.186 -10.024 75.251 1.00 97.62 285 ASP A O 1
ATOM 2308 N N . LEU A 1 286 ? -31.824 -10.794 73.639 1.00 97.38 286 LEU A N 1
ATOM 2309 C CA . LEU A 1 286 ? -31.079 -11.695 74.515 1.00 97.38 286 LEU A CA 1
ATOM 2310 C C . LEU A 1 286 ? -30.356 -10.920 75.623 1.00 97.38 286 LEU A C 1
ATOM 2312 O O . LEU A 1 286 ? -30.436 -11.295 76.788 1.00 97.38 286 LEU A O 1
ATOM 2316 N N . ASN A 1 287 ? -29.690 -9.811 75.289 1.00 96.94 287 ASN A N 1
ATOM 2317 C CA . ASN A 1 287 ? -29.033 -8.958 76.281 1.00 96.94 287 ASN A CA 1
ATOM 2318 C C . ASN A 1 287 ? -30.026 -8.391 77.301 1.00 96.94 287 ASN A C 1
ATOM 2320 O O . ASN A 1 287 ? -29.683 -8.252 78.475 1.00 96.94 287 ASN A O 1
ATOM 2324 N N . LYS A 1 288 ? -31.249 -8.060 76.874 1.00 97.25 288 LYS A N 1
ATOM 2325 C CA . LYS A 1 288 ? -32.315 -7.622 77.776 1.00 97.25 288 LYS A CA 1
ATOM 2326 C C . LYS A 1 288 ? -32.746 -8.752 78.711 1.00 97.25 288 LYS A C 1
ATOM 2328 O O . LYS A 1 288 ? -32.763 -8.545 79.917 1.00 97.25 288 LYS A O 1
ATOM 2333 N N . GLN A 1 289 ? -32.998 -9.948 78.178 1.00 96.50 289 GLN A N 1
ATOM 2334 C CA . GLN A 1 289 ? -33.338 -11.119 78.992 1.00 96.50 289 GLN A CA 1
ATOM 2335 C C . GLN A 1 289 ? -32.228 -11.483 79.986 1.00 96.50 289 GLN A C 1
ATOM 2337 O O . GLN A 1 289 ? -32.522 -11.811 81.128 1.00 96.50 289 GLN A O 1
ATOM 2342 N N . ILE A 1 290 ? -30.955 -11.382 79.588 1.00 96.88 290 ILE A N 1
ATOM 2343 C CA . ILE A 1 290 ? -29.811 -11.595 80.486 1.00 96.88 290 ILE A CA 1
ATOM 2344 C C . ILE A 1 290 ? -29.821 -10.576 81.631 1.00 96.88 290 ILE A C 1
ATOM 2346 O O . ILE A 1 290 ? -29.622 -10.958 82.780 1.00 96.88 290 ILE A O 1
ATOM 2350 N N . LYS A 1 291 ? -30.075 -9.292 81.346 1.00 96.94 291 LYS A N 1
ATOM 2351 C CA . LYS A 1 291 ? -30.201 -8.266 82.396 1.00 96.94 291 LYS A CA 1
ATOM 2352 C C . LYS A 1 291 ? -31.360 -8.569 83.344 1.00 96.94 291 LYS A C 1
ATOM 2354 O O . LYS A 1 291 ? -31.160 -8.534 84.551 1.00 96.94 291 LYS A O 1
ATOM 2359 N N . ASP A 1 292 ? -32.523 -8.932 82.806 1.00 96.38 292 ASP A N 1
ATOM 2360 C CA . ASP A 1 292 ? -33.694 -9.288 83.613 1.00 96.38 292 ASP A CA 1
ATOM 2361 C C . ASP A 1 292 ? -33.407 -10.509 84.509 1.00 96.38 292 ASP A C 1
ATOM 2363 O O . ASP A 1 292 ? -33.788 -10.519 85.679 1.00 96.38 292 ASP A O 1
ATOM 2367 N N . LEU A 1 293 ? -32.694 -11.523 83.995 1.00 96.31 293 LEU A N 1
ATOM 2368 C CA . LEU A 1 293 ? -32.253 -12.682 84.779 1.00 96.31 293 LEU A CA 1
ATOM 2369 C C . LEU A 1 293 ? -31.313 -12.275 85.916 1.00 96.31 293 LEU A C 1
ATOM 2371 O O . LEU A 1 293 ? -31.550 -12.675 87.053 1.00 96.31 293 LEU A O 1
ATOM 2375 N N . ILE A 1 294 ? -30.303 -11.444 85.638 1.00 96.56 294 ILE A N 1
ATOM 2376 C CA . ILE A 1 294 ? -29.380 -10.927 86.662 1.00 96.56 294 ILE A CA 1
ATOM 2377 C C . ILE A 1 294 ? -30.153 -10.152 87.742 1.00 96.56 294 ILE A C 1
ATOM 2379 O O . ILE A 1 294 ? -29.902 -10.332 88.935 1.00 96.56 294 ILE A O 1
ATOM 2383 N N . ASP A 1 295 ? -31.122 -9.320 87.355 1.00 95.94 295 ASP A N 1
ATOM 2384 C CA . ASP A 1 295 ? -31.944 -8.555 88.297 1.00 95.94 295 ASP A CA 1
ATOM 2385 C C . ASP A 1 295 ? -32.826 -9.470 89.164 1.00 95.94 295 ASP A C 1
ATOM 2387 O O . ASP A 1 295 ? -32.971 -9.249 90.372 1.00 95.94 295 ASP A O 1
ATOM 2391 N N . ILE A 1 296 ? -33.406 -10.523 88.578 1.00 95.25 296 ILE A N 1
ATOM 2392 C CA . ILE A 1 296 ? -34.178 -11.535 89.310 1.00 95.25 296 ILE A CA 1
ATOM 2393 C C . ILE A 1 296 ? -33.273 -12.313 90.269 1.00 95.25 296 ILE A C 1
ATOM 2395 O O . ILE A 1 296 ? -33.641 -12.470 91.432 1.00 95.25 296 ILE A O 1
ATOM 2399 N N . GLU A 1 297 ? -32.091 -12.750 89.835 1.00 95.81 297 GLU A N 1
ATOM 2400 C CA . GLU A 1 297 ? -31.111 -13.431 90.690 1.00 95.81 297 GLU A CA 1
ATOM 2401 C C . GLU A 1 297 ? -30.709 -12.559 91.883 1.00 95.81 297 GLU A C 1
ATOM 2403 O O . GLU A 1 297 ? -30.718 -13.026 93.024 1.00 95.81 297 GLU A O 1
ATOM 2408 N N . GLN A 1 298 ? -30.454 -11.265 91.665 1.00 95.50 298 GLN A N 1
ATOM 2409 C CA . GLN A 1 298 ? -30.178 -10.323 92.752 1.00 95.50 298 GLN A CA 1
ATOM 2410 C C . GLN A 1 298 ? -31.365 -10.178 93.712 1.00 95.50 298 GLN A C 1
ATOM 2412 O O . GLN A 1 298 ? -31.173 -10.100 94.929 1.00 95.50 298 GLN A O 1
ATOM 2417 N N . ARG A 1 299 ? -32.600 -10.131 93.197 1.00 95.38 299 ARG A N 1
ATOM 2418 C CA . ARG A 1 299 ? -33.815 -10.072 94.028 1.00 95.38 299 ARG A CA 1
ATOM 2419 C C . ARG A 1 299 ? -34.006 -11.345 94.843 1.00 95.38 299 ARG A C 1
ATOM 2421 O O . ARG A 1 299 ? -34.297 -11.239 96.031 1.00 95.38 299 ARG A O 1
ATOM 2428 N N . ILE A 1 300 ? -33.808 -12.518 94.243 1.00 95.00 300 ILE A N 1
ATOM 2429 C CA . ILE A 1 300 ? -33.859 -13.812 94.936 1.00 95.00 300 ILE A CA 1
ATOM 2430 C C . ILE A 1 300 ? -32.779 -13.865 96.017 1.00 95.00 300 ILE A C 1
ATOM 2432 O O . ILE A 1 300 ? -33.088 -14.212 97.152 1.00 95.00 300 ILE A O 1
ATOM 2436 N N . GLY A 1 301 ? -31.546 -13.448 95.713 1.00 94.69 301 GLY A N 1
ATOM 2437 C CA . GLY A 1 301 ? -30.460 -13.374 96.693 1.00 94.69 301 GLY A CA 1
ATOM 2438 C C . GLY A 1 301 ? -30.806 -12.476 97.885 1.00 94.69 301 GLY A C 1
ATOM 2439 O O . GLY A 1 301 ? -30.649 -12.882 99.037 1.00 94.69 301 GLY A O 1
ATOM 2440 N N . LYS A 1 302 ? -31.374 -11.288 97.629 1.00 94.19 302 LYS A N 1
ATOM 2441 C CA . LYS A 1 302 ? -31.883 -10.394 98.686 1.00 94.19 302 LYS A CA 1
ATOM 2442 C C . LYS A 1 302 ? -32.993 -11.058 99.504 1.00 94.19 302 LYS A C 1
ATOM 2444 O O . LYS A 1 302 ? -32.908 -11.067 100.729 1.00 94.19 302 LYS A O 1
ATOM 2449 N N . GLN A 1 303 ? -33.996 -11.644 98.853 1.00 93.88 303 GLN A N 1
ATOM 2450 C CA . GLN A 1 303 ? -35.110 -12.328 99.516 1.00 93.88 303 GLN A CA 1
ATOM 2451 C C . GLN A 1 303 ? -34.620 -13.491 100.389 1.00 93.88 303 GLN A C 1
ATOM 2453 O O . GLN A 1 303 ? -35.054 -13.621 101.528 1.00 93.88 303 GLN A O 1
ATOM 2458 N N . SER A 1 304 ? -33.678 -14.292 99.885 1.00 93.69 304 SER A N 1
ATOM 2459 C CA . SER A 1 304 ? -33.070 -15.400 100.622 1.00 93.69 304 SER A CA 1
ATOM 2460 C C . SER A 1 304 ? -32.329 -14.895 101.856 1.00 93.69 304 SER A C 1
ATOM 2462 O O . SER A 1 304 ? -32.514 -15.448 102.932 1.00 93.69 304 SER A O 1
ATOM 2464 N N . SER A 1 305 ? -31.548 -13.814 101.737 1.00 92.88 305 SER A N 1
ATOM 2465 C CA . SER A 1 305 ? -30.850 -13.222 102.888 1.00 92.88 305 SER A CA 1
ATOM 2466 C C . SER A 1 305 ? -31.813 -12.686 103.954 1.00 92.88 305 SER A C 1
ATOM 2468 O O . SER A 1 305 ? -31.575 -12.869 105.147 1.00 92.88 305 SER A O 1
ATOM 2470 N N . LEU A 1 306 ? -32.928 -12.073 103.534 1.00 92.56 306 LEU A N 1
ATOM 2471 C CA . LEU A 1 306 ? -33.984 -11.615 104.437 1.00 92.56 306 LEU A CA 1
ATOM 2472 C C . LEU A 1 306 ? -34.684 -12.791 105.119 1.00 92.56 306 LEU A C 1
ATOM 2474 O O . LEU A 1 306 ? -34.939 -12.718 106.315 1.00 92.56 306 LEU A O 1
ATOM 2478 N N . TYR A 1 307 ? -34.963 -13.869 104.381 1.00 93.00 307 TYR A N 1
ATOM 2479 C CA . TYR A 1 307 ? -35.571 -15.079 104.927 1.00 93.00 307 TYR A CA 1
ATOM 2480 C C . TYR A 1 307 ? -34.667 -15.729 105.976 1.00 93.00 307 TYR A C 1
ATOM 2482 O O . TYR A 1 307 ? -35.120 -15.971 107.086 1.00 93.00 307 TYR A O 1
ATOM 2490 N N . THR A 1 308 ? -33.376 -15.918 105.675 1.00 92.62 308 THR A N 1
ATOM 2491 C CA . THR A 1 308 ? -32.397 -16.451 106.637 1.00 92.62 308 THR A CA 1
ATOM 2492 C C . THR A 1 308 ? -32.298 -15.576 107.887 1.00 92.62 308 THR A C 1
ATOM 2494 O O . THR A 1 308 ? -32.233 -16.092 108.998 1.00 92.62 308 THR A O 1
ATOM 2497 N N . ARG A 1 309 ? -32.319 -14.246 107.731 1.00 92.06 309 ARG A N 1
ATOM 2498 C CA . ARG A 1 309 ? -32.310 -13.323 108.870 1.00 92.06 309 ARG A CA 1
ATOM 2499 C C . ARG A 1 309 ? -33.582 -13.433 109.715 1.00 92.06 309 ARG A C 1
ATOM 2501 O O . ARG A 1 309 ? -33.478 -13.508 110.931 1.00 92.06 309 ARG A O 1
ATOM 2508 N N . ALA A 1 310 ? -34.754 -13.461 109.087 1.00 90.25 310 ALA A N 1
ATOM 2509 C CA . ALA A 1 310 ? -36.028 -13.603 109.787 1.00 90.25 310 ALA A CA 1
ATOM 2510 C C . ALA A 1 310 ? -36.139 -14.961 110.497 1.00 90.25 310 ALA A C 1
ATOM 2512 O O . ALA A 1 310 ? -36.613 -15.022 111.625 1.00 90.25 310 ALA A O 1
ATOM 2513 N N . GLU A 1 311 ? -35.672 -16.039 109.865 1.00 91.12 311 GLU A N 1
ATOM 2514 C CA . GLU A 1 311 ? -35.601 -17.374 110.462 1.00 91.12 311 GLU A CA 1
ATOM 2515 C C . GLU A 1 311 ? -34.695 -17.380 111.699 1.00 91.12 311 GLU A C 1
ATOM 2517 O O . GLU A 1 311 ? -35.102 -17.884 112.745 1.00 91.12 311 GLU A O 1
ATOM 2522 N N . GLN A 1 312 ? -33.523 -16.739 111.622 1.00 89.94 312 GLN A N 1
ATOM 2523 C CA . GLN A 1 312 ? -32.628 -16.569 112.767 1.00 89.94 312 GLN A CA 1
ATOM 2524 C C . GLN A 1 312 ? -33.290 -15.770 113.901 1.00 89.94 312 GLN A C 1
ATOM 2526 O O . GLN A 1 312 ? -33.298 -16.228 115.039 1.00 89.94 312 GLN A O 1
ATOM 2531 N N . GLU A 1 313 ? -33.903 -14.622 113.594 1.00 89.62 313 GLU A N 1
ATOM 2532 C CA . GLU A 1 313 ? -34.626 -13.799 114.577 1.00 89.62 313 GLU A CA 1
ATOM 2533 C C . GLU A 1 313 ? -35.782 -14.581 115.235 1.00 89.62 313 GLU A C 1
ATOM 2535 O O . GLU A 1 313 ? -36.043 -14.435 116.429 1.00 89.62 313 GLU A O 1
ATOM 2540 N N . MET A 1 314 ? -36.458 -15.457 114.486 1.00 85.38 314 MET A N 1
ATOM 2541 C CA . MET A 1 314 ? -37.533 -16.303 115.004 1.00 85.38 314 MET A CA 1
ATOM 2542 C C . MET A 1 314 ? -37.003 -17.402 115.936 1.00 85.38 314 MET A C 1
ATOM 2544 O O . MET A 1 314 ? -37.592 -17.647 116.991 1.00 85.38 314 MET A O 1
ATOM 2548 N N . ILE A 1 315 ? -35.885 -18.043 115.578 1.00 88.75 315 ILE A N 1
ATOM 2549 C CA . ILE A 1 315 ? -35.188 -19.006 116.444 1.00 88.75 315 ILE A CA 1
ATOM 2550 C C . ILE A 1 315 ? -34.780 -18.318 117.747 1.00 88.75 315 ILE A C 1
ATOM 2552 O O . ILE A 1 315 ? -35.116 -18.816 118.824 1.00 88.75 315 ILE A O 1
ATOM 2556 N N . ASP A 1 316 ? -34.147 -17.150 117.660 1.00 86.19 316 ASP A N 1
ATOM 2557 C CA . ASP A 1 316 ? -33.722 -16.372 118.823 1.00 86.19 316 ASP A CA 1
ATOM 2558 C C . ASP A 1 316 ? -34.928 -16.011 119.716 1.00 86.19 316 ASP A C 1
ATOM 2560 O O . ASP A 1 316 ? -34.897 -16.245 120.925 1.00 86.19 316 ASP A O 1
ATOM 2564 N N . ALA A 1 317 ? -36.051 -15.572 119.134 1.00 84.56 317 ALA A N 1
ATOM 2565 C CA . ALA A 1 317 ? -37.282 -15.278 119.872 1.00 84.56 317 ALA A CA 1
ATOM 2566 C C . ALA A 1 317 ? -37.899 -16.517 120.556 1.00 84.56 317 ALA A C 1
ATOM 2568 O O . ALA A 1 317 ? -38.392 -16.429 121.684 1.00 84.56 317 ALA A O 1
ATOM 2569 N N . THR A 1 318 ? -37.876 -17.690 119.909 1.00 82.69 318 THR A N 1
ATOM 2570 C CA . THR A 1 318 ? -38.343 -18.945 120.534 1.00 82.69 318 THR A CA 1
ATOM 2571 C C . THR A 1 318 ? -37.421 -19.409 121.661 1.00 82.69 318 THR A C 1
ATOM 2573 O O . THR A 1 318 ? -37.899 -19.915 122.683 1.00 82.69 318 THR A O 1
ATOM 2576 N N . TYR A 1 319 ? -36.111 -19.195 121.517 1.00 82.81 319 TYR A N 1
ATOM 2577 C CA . TYR A 1 319 ? -35.128 -19.458 122.560 1.00 82.81 319 TYR A CA 1
ATOM 2578 C C . TYR A 1 319 ? -35.349 -18.537 123.769 1.00 82.81 319 TYR A C 1
ATOM 2580 O O . TYR A 1 319 ? -35.394 -19.009 124.906 1.00 82.81 319 TYR A O 1
ATOM 2588 N N . GLU A 1 320 ? -35.591 -17.245 123.539 1.00 79.75 320 GLU A N 1
ATOM 2589 C CA . GLU A 1 320 ? -35.933 -16.281 124.588 1.00 79.75 320 GLU A CA 1
ATOM 2590 C C . GLU A 1 320 ? -37.264 -16.608 125.285 1.00 79.75 320 GLU A C 1
ATOM 2592 O O . GLU A 1 320 ? -37.309 -16.637 126.514 1.00 79.75 320 GLU A O 1
ATOM 2597 N N . GLN A 1 321 ? -38.328 -16.950 124.547 1.00 74.19 321 GLN A N 1
ATOM 2598 C CA . GLN A 1 321 ? -39.599 -17.395 125.144 1.00 74.19 321 GLN A CA 1
ATOM 2599 C C . GLN A 1 321 ? -39.440 -18.650 126.007 1.00 74.19 321 GLN A C 1
ATOM 2601 O O . GLN A 1 321 ? -40.073 -18.763 127.059 1.00 74.19 321 GLN A O 1
ATOM 2606 N N . SER A 1 322 ? -38.605 -19.594 125.570 1.00 75.56 322 SER A N 1
ATOM 2607 C CA . SER A 1 322 ? -38.310 -20.814 126.327 1.00 75.56 322 SER A CA 1
ATOM 2608 C C . SER A 1 322 ? -37.527 -20.496 127.601 1.00 75.56 322 SER A C 1
ATOM 2610 O O . SER A 1 322 ? -37.800 -21.070 128.651 1.00 75.56 322 SER A O 1
ATOM 2612 N N . ARG A 1 323 ? -36.612 -19.523 127.538 1.00 74.75 323 ARG A N 1
ATOM 2613 C CA . ARG A 1 323 ? -35.840 -19.025 128.682 1.00 74.75 323 ARG A CA 1
ATOM 2614 C C . ARG A 1 323 ? -36.687 -18.237 129.688 1.00 74.75 323 ARG A C 1
ATOM 2616 O O . ARG A 1 323 ? -36.406 -18.314 130.874 1.00 74.75 323 ARG A O 1
ATOM 2623 N N . SER A 1 324 ? -37.711 -17.503 129.249 1.00 69.44 324 SER A N 1
ATOM 2624 C CA . SER A 1 324 ? -38.630 -16.765 130.135 1.00 69.44 324 SER A CA 1
ATOM 2625 C C . SER A 1 324 ? -39.712 -17.633 130.796 1.00 69.44 324 SER A C 1
ATOM 2627 O O . SER A 1 324 ? -40.421 -17.141 131.671 1.00 69.44 324 SER A O 1
ATOM 2629 N N . ARG A 1 325 ? -39.883 -18.893 130.372 1.00 57.34 325 ARG A N 1
ATOM 2630 C CA . ARG A 1 325 ? -40.845 -19.854 130.950 1.00 57.34 325 ARG A CA 1
ATOM 2631 C C . ARG A 1 325 ? -40.236 -20.808 131.993 1.00 57.34 325 ARG A C 1
ATOM 2633 O O . ARG A 1 325 ? -40.971 -21.638 132.525 1.00 57.34 325 ARG A O 1
ATOM 2640 N N . LEU A 1 326 ? -38.935 -20.693 132.261 1.00 47.47 326 LEU A N 1
ATOM 2641 C CA . LEU A 1 326 ? -38.172 -21.420 133.286 1.00 47.47 326 LEU A CA 1
ATOM 2642 C C . LEU A 1 326 ? -37.911 -20.518 134.495 1.00 47.47 326 LEU A C 1
ATOM 2644 O O . LEU A 1 326 ? -37.968 -21.045 135.626 1.00 47.47 326 LEU A O 1
#

Radius of gyration: 57.77 Å; Cα contacts (8 Å, |Δi|>4): 28; chains: 1; bounding box: 121×128×182 Å

Solvent-accessible surface area (backbone atoms only — not comparable to full-atom values): 19240 Å² total; per-residue (Å²): 134,79,90,82,80,85,89,76,78,68,57,62,57,53,51,50,51,48,46,51,54,49,49,53,48,50,50,52,52,49,49,55,50,48,55,49,50,54,51,50,49,51,52,51,52,52,53,48,49,54,52,50,53,50,50,52,52,62,68,67,51,78,86,78,74,88,78,89,78,86,89,84,87,89,87,82,92,84,84,84,85,90,84,81,88,80,88,82,83,88,76,81,85,82,88,82,78,93,75,94,73,93,70,94,75,77,89,75,83,74,88,65,86,75,66,86,66,74,50,72,65,56,48,50,53,51,52,53,52,45,50,52,48,53,50,51,50,49,53,50,49,50,58,52,49,50,55,48,48,57,49,52,52,53,50,50,54,49,49,56,53,50,51,52,52,51,53,52,50,50,54,52,49,54,54,50,53,60,74,24,42,38,90,87,77,72,44,74,44,60,70,58,55,54,49,52,54,52,53,51,50,54,51,51,54,53,50,52,51,54,51,52,52,48,51,53,49,50,52,54,48,48,56,52,50,52,52,50,46,49,52,49,50,50,56,62,56,61,65,32,70,64,56,56,49,49,52,51,51,52,51,50,53,51,50,54,52,51,51,54,50,50,52,52,51,52,53,50,52,52,51,51,52,50,51,52,53,52,52,51,50,54,50,52,53,48,53,49,52,52,49,53,48,53,53,48,52,52,49,50,52,50,50,51,53,51,49,55,49,50,52,49,53,50,52,53,50,52,53,50,55,56,61,75,74,110

Sequence (326 aa):
MAEARSSFSGSSSAEHLAGVANEEADDVELHQRLEKIEREIIDLTFENNIFELNLERKKSEPITVPTTTTAAVSSSQATTPTGSSQDLTAAGGTSRSDRFARKRSKSRSTQGDFRIQLTLEQKLDIITTEYEQMRNEKNRREAASEKKIDQLESDAEWIDIEIKDFESAIVEFLKTKESSIDKRTHKIIGEKIDRYFNERIKARESLINKLRDRSSGLKRQIVRLETQLRQKEEMGETLHEVDFNQLKIENKQYLDKIDEKNVELILLKRQVGKATQSLNRYKDDLNKQIKDLIDIEQRIGKQSSLYTRAEQEMIDATYEQSRSRL